Protein AF-A0A022PWZ4-F1 (afdb_monomer)

Radius of gyration: 20.06 Å; Cα contacts (8 Å, |Δi|>4): 169; chains: 1; bounding box: 46×33×65 Å

Structure (mmCIF, N/CA/C/O backbone):
data_AF-A0A022PWZ4-F1
#
_entry.id   AF-A0A022PWZ4-F1
#
loop_
_atom_site.group_PDB
_atom_site.id
_atom_site.type_symbol
_atom_site.label_atom_id
_atom_site.label_alt_id
_atom_site.label_comp_id
_atom_site.label_asym_id
_atom_site.label_entity_id
_atom_site.label_seq_id
_atom_site.pdbx_PDB_ins_code
_atom_site.Cartn_x
_atom_site.Cartn_y
_atom_site.Cartn_z
_atom_site.occupancy
_atom_site.B_iso_or_equiv
_atom_site.auth_seq_id
_atom_site.auth_comp_id
_atom_site.auth_asym_id
_atom_site.auth_atom_id
_atom_site.pdbx_PDB_model_num
ATOM 1 N N . GLY A 1 1 ? -11.617 9.880 -12.470 1.00 43.91 1 GLY A N 1
ATOM 2 C CA . GLY A 1 1 ? -10.464 10.769 -12.217 1.00 43.91 1 GLY A CA 1
ATOM 3 C C . GLY A 1 1 ? -9.559 10.752 -13.431 1.00 43.91 1 GLY A C 1
ATOM 4 O O . GLY A 1 1 ? -9.626 9.791 -14.184 1.00 43.91 1 GLY A O 1
ATOM 5 N N . ARG A 1 2 ? -8.770 11.808 -13.655 1.00 50.91 2 ARG A N 1
ATOM 6 C CA . ARG A 1 2 ? -7.794 11.883 -14.757 1.00 50.91 2 ARG A CA 1
ATOM 7 C C . ARG A 1 2 ? -6.772 10.746 -14.611 1.00 50.91 2 ARG A C 1
ATOM 9 O O . ARG A 1 2 ? -6.227 10.580 -13.525 1.00 50.91 2 ARG A O 1
ATOM 16 N N . SER A 1 3 ? -6.550 9.958 -15.661 1.00 80.00 3 SER A N 1
ATOM 17 C CA . SER A 1 3 ? -5.513 8.920 -15.675 1.00 80.00 3 SER A CA 1
ATOM 18 C C . SER A 1 3 ? -4.136 9.577 -15.756 1.00 80.00 3 SER A C 1
ATOM 20 O O . SER A 1 3 ? -3.901 10.374 -16.665 1.00 80.00 3 SER A O 1
ATOM 22 N N . LEU A 1 4 ? -3.250 9.265 -14.811 1.00 87.00 4 LEU A N 1
ATOM 23 C CA . LEU A 1 4 ? -1.865 9.734 -14.822 1.00 87.00 4 LEU A CA 1
ATOM 24 C C . LEU A 1 4 ? -1.034 8.910 -15.811 1.00 87.00 4 LEU A C 1
ATOM 26 O O . LEU A 1 4 ? -1.207 7.693 -15.910 1.00 87.00 4 LEU A O 1
ATOM 30 N N . SER A 1 5 ? -0.115 9.567 -16.510 1.00 93.00 5 SER A N 1
ATOM 31 C CA . SER A 1 5 ? 0.931 8.901 -17.287 1.00 93.00 5 SER A CA 1
ATOM 32 C C . SER A 1 5 ? 1.913 8.159 -16.376 1.00 93.00 5 SER A C 1
ATOM 34 O O . SER A 1 5 ? 2.042 8.477 -15.192 1.00 93.00 5 SER A O 1
ATOM 36 N N . ILE A 1 6 ? 2.660 7.198 -16.930 1.00 93.69 6 ILE A N 1
ATOM 37 C CA . ILE A 1 6 ? 3.670 6.454 -16.164 1.00 93.69 6 ILE A CA 1
ATOM 38 C C . ILE A 1 6 ? 4.726 7.386 -15.544 1.00 93.69 6 ILE A C 1
ATOM 40 O O . ILE A 1 6 ? 5.120 7.198 -14.399 1.00 93.69 6 ILE A O 1
ATOM 44 N N . ALA A 1 7 ? 5.111 8.455 -16.249 1.00 93.94 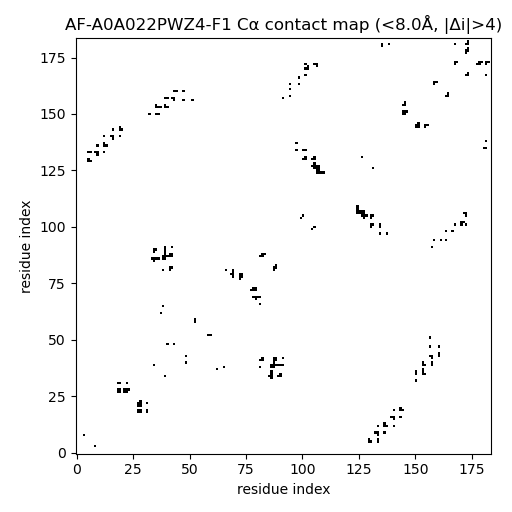7 ALA A N 1
ATOM 45 C CA . ALA A 1 7 ? 6.064 9.443 -15.750 1.00 93.94 7 ALA A CA 1
ATOM 46 C C . ALA A 1 7 ? 5.509 10.236 -14.552 1.00 93.94 7 ALA A C 1
ATOM 48 O O . ALA A 1 7 ? 6.206 10.428 -13.556 1.00 93.94 7 ALA A O 1
ATOM 49 N N . GLU A 1 8 ? 4.245 10.665 -14.614 1.00 95.19 8 GLU A N 1
ATOM 50 C CA . GLU A 1 8 ? 3.582 11.353 -13.497 1.00 95.19 8 GLU A CA 1
ATOM 51 C C . GLU A 1 8 ? 3.438 10.435 -12.280 1.00 95.19 8 GLU A C 1
ATOM 53 O O . GLU A 1 8 ? 3.699 10.865 -11.156 1.00 95.19 8 GLU A O 1
ATOM 58 N N . LYS A 1 9 ? 3.087 9.162 -12.498 1.00 95.06 9 LYS A N 1
ATOM 59 C CA . LYS A 1 9 ? 3.016 8.150 -11.437 1.00 95.06 9 LYS A CA 1
ATOM 60 C C . LYS A 1 9 ? 4.376 7.930 -10.770 1.00 95.06 9 LYS A C 1
ATOM 62 O O . LYS A 1 9 ? 4.459 7.916 -9.545 1.00 95.06 9 LYS A O 1
ATOM 67 N N . THR A 1 10 ? 5.451 7.824 -11.549 1.00 95.94 10 THR A N 1
ATOM 68 C CA . THR A 1 10 ? 6.819 7.691 -11.021 1.00 95.94 10 THR A CA 1
ATOM 69 C C . THR A 1 10 ? 7.231 8.911 -10.198 1.00 95.94 10 THR A C 1
ATOM 71 O O . THR A 1 10 ? 7.762 8.757 -9.100 1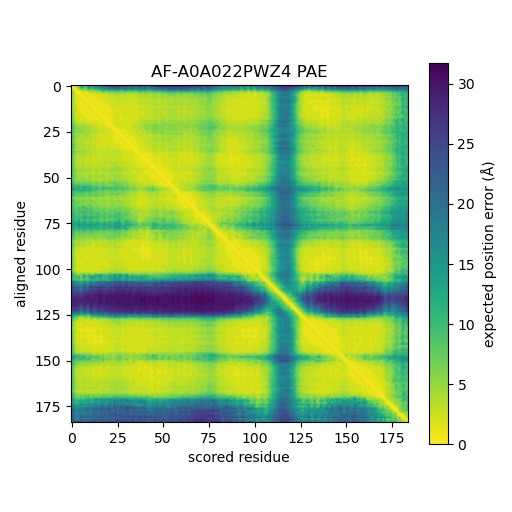.00 95.94 10 THR A O 1
ATOM 74 N N . ASN A 1 11 ? 6.934 10.126 -10.670 1.00 95.88 11 ASN A N 1
ATOM 75 C CA . ASN A 1 11 ? 7.207 11.353 -9.914 1.00 95.88 11 ASN A CA 1
ATOM 76 C C . ASN A 1 11 ? 6.406 11.418 -8.607 1.00 95.88 11 ASN A C 1
ATOM 78 O O . ASN A 1 11 ? 6.931 11.848 -7.580 1.00 95.88 11 ASN A O 1
ATOM 82 N N . TYR A 1 12 ? 5.155 10.952 -8.625 1.00 95.31 12 TYR A N 1
ATOM 83 C CA . TYR A 1 12 ? 4.347 10.827 -7.418 1.00 95.31 12 TYR A CA 1
ATOM 84 C C . TYR A 1 12 ? 4.972 9.848 -6.414 1.00 95.31 12 TYR A C 1
ATOM 86 O O . TYR A 1 12 ? 5.070 10.167 -5.231 1.00 95.31 12 TYR A O 1
ATOM 94 N N . LEU A 1 13 ? 5.462 8.691 -6.872 1.00 95.94 13 LEU A N 1
ATOM 95 C CA . LEU A 1 13 ? 6.153 7.737 -6.001 1.00 95.94 13 LEU A CA 1
ATOM 96 C C . LEU A 1 13 ? 7.439 8.314 -5.413 1.00 95.94 13 LEU A C 1
ATOM 98 O O . LEU A 1 13 ? 7.661 8.163 -4.219 1.00 95.94 13 LEU A O 1
ATOM 102 N N . LEU A 1 14 ? 8.246 9.027 -6.201 1.00 96.19 14 LEU A N 1
ATOM 103 C CA . LEU A 1 14 ? 9.441 9.712 -5.695 1.00 96.19 14 LEU A CA 1
ATOM 104 C C . LEU A 1 14 ? 9.101 10.720 -4.591 1.00 96.19 14 LEU A C 1
ATOM 106 O O . LEU A 1 14 ? 9.784 10.775 -3.572 1.00 96.19 14 LEU A O 1
ATOM 110 N N . PHE A 1 15 ? 8.016 11.480 -4.753 1.00 95.81 15 PHE A N 1
ATOM 111 C CA . PHE A 1 15 ? 7.518 12.354 -3.693 1.00 95.81 15 PHE A CA 1
ATOM 112 C C . PHE A 1 15 ? 7.134 11.562 -2.432 1.00 95.81 15 PHE A C 1
ATOM 114 O O . PHE A 1 15 ? 7.531 11.936 -1.330 1.00 95.81 15 PHE A O 1
ATOM 121 N N . MET A 1 16 ? 6.409 10.450 -2.586 1.00 94.25 16 MET A N 1
ATOM 122 C CA . MET A 1 16 ? 5.990 9.604 -1.463 1.00 94.25 16 MET A CA 1
ATOM 123 C C . MET A 1 16 ? 7.167 8.927 -0.749 1.00 94.25 16 MET A C 1
ATOM 125 O O . MET A 1 16 ? 7.138 8.806 0.476 1.00 94.25 16 MET A O 1
ATOM 129 N N . ILE A 1 17 ? 8.202 8.519 -1.486 1.00 94.88 17 ILE A N 1
ATOM 130 C CA . ILE A 1 17 ? 9.465 7.992 -0.951 1.00 94.88 17 ILE A CA 1
ATOM 131 C C . ILE A 1 17 ? 10.144 9.066 -0.105 1.00 94.88 17 ILE A C 1
ATOM 133 O O . ILE A 1 17 ? 10.358 8.863 1.087 1.00 94.88 17 ILE A O 1
ATOM 137 N N . ASN A 1 18 ? 10.369 10.253 -0.674 1.00 94.44 18 ASN A N 1
ATOM 138 C CA . ASN A 1 18 ? 10.999 11.366 0.038 1.00 94.44 18 ASN A CA 1
ATOM 139 C C . ASN A 1 18 ? 10.221 11.745 1.309 1.00 94.44 18 ASN A C 1
ATOM 141 O O . ASN A 1 18 ? 10.818 11.971 2.361 1.00 94.44 18 ASN A O 1
ATOM 145 N N . ALA A 1 19 ? 8.886 11.767 1.243 1.00 92.69 19 ALA A N 1
ATOM 146 C CA . ALA A 1 19 ? 8.032 12.009 2.404 1.00 92.69 19 ALA A CA 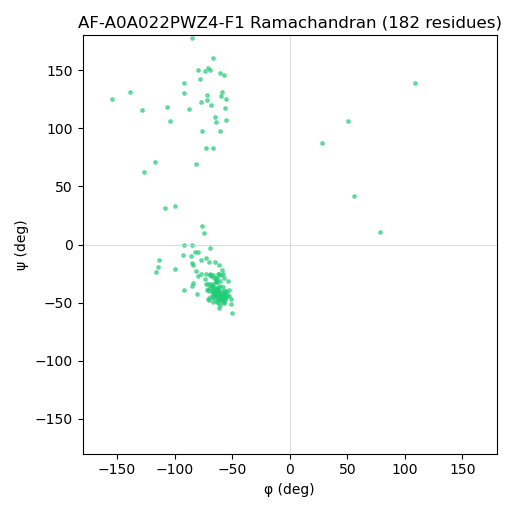1
ATOM 147 C C . ALA A 1 19 ? 8.156 10.893 3.458 1.00 92.69 19 ALA A C 1
ATOM 149 O O . ALA A 1 19 ? 8.281 11.174 4.648 1.00 92.69 19 ALA A O 1
ATOM 150 N N . SER A 1 20 ? 8.191 9.627 3.034 1.00 89.25 20 SER A N 1
ATOM 151 C CA . SER A 1 20 ? 8.377 8.476 3.931 1.00 89.25 20 SER A CA 1
ATOM 152 C C . SER A 1 20 ? 9.767 8.450 4.569 1.00 89.25 20 SER A C 1
ATOM 154 O O . SER A 1 20 ? 9.922 7.925 5.666 1.00 89.25 20 SER A O 1
ATOM 156 N N . GLN A 1 21 ? 10.771 9.041 3.925 1.00 90.00 21 GLN A N 1
ATOM 157 C CA . GLN A 1 21 ? 12.126 9.193 4.457 1.00 90.00 21 GLN A CA 1
ATOM 158 C C . GLN A 1 21 ? 12.289 10.448 5.335 1.00 90.00 21 GLN A C 1
ATOM 160 O O . GLN A 1 21 ? 13.284 10.568 6.042 1.00 90.00 21 GLN A O 1
ATOM 165 N N . SER A 1 22 ? 11.298 11.348 5.357 1.00 92.31 22 SER A N 1
ATOM 166 C CA . SER A 1 22 ? 11.324 12.622 6.095 1.00 92.31 22 SER A CA 1
ATOM 167 C C . SER A 1 22 ? 10.393 12.639 7.316 1.00 92.31 22 SER A C 1
ATOM 169 O O . SER A 1 22 ? 9.865 13.686 7.678 1.00 92.31 22 SER A O 1
ATOM 171 N N . LEU A 1 23 ? 10.169 11.496 7.980 1.00 88.25 23 LEU A N 1
ATOM 172 C CA . LEU A 1 23 ? 9.246 11.404 9.132 1.00 88.25 23 LEU A CA 1
ATOM 173 C C . LEU A 1 23 ? 9.719 12.118 10.409 1.00 88.25 23 LEU A C 1
ATOM 175 O O . LEU A 1 23 ? 8.998 12.112 11.409 1.00 88.25 23 LEU A O 1
ATOM 179 N N . GLU A 1 24 ? 10.919 12.695 10.397 1.00 90.00 24 GLU A N 1
ATOM 180 C CA . GLU A 1 24 ? 11.382 13.605 11.449 1.00 90.00 24 GLU A CA 1
ATOM 181 C C . GLU A 1 24 ? 10.613 14.936 11.426 1.00 90.00 24 GLU A C 1
ATOM 183 O O . GLU A 1 24 ? 10.467 15.576 12.466 1.00 90.00 24 GLU A O 1
ATOM 188 N N . ASP A 1 25 ? 10.078 15.326 10.264 1.00 94.12 25 ASP A N 1
ATOM 189 C CA . ASP A 1 25 ? 9.155 16.450 10.142 1.00 94.12 25 ASP A CA 1
ATOM 190 C C . ASP A 1 25 ? 7.754 16.033 10.615 1.00 94.12 25 ASP A C 1
ATOM 192 O O . ASP A 1 25 ? 7.152 15.085 10.102 1.00 94.12 25 ASP A O 1
ATOM 196 N N . GLU A 1 26 ? 7.221 16.747 11.607 1.00 93.56 26 GLU A N 1
ATOM 197 C CA . GLU A 1 26 ? 5.952 16.411 12.259 1.00 93.56 26 GLU A CA 1
ATOM 198 C C . GLU A 1 26 ? 4.755 16.460 11.296 1.00 93.56 26 GLU A C 1
ATOM 200 O O . GLU A 1 26 ? 3.890 15.583 11.350 1.00 93.56 26 GLU A O 1
ATOM 205 N N . ILE A 1 27 ? 4.724 17.430 10.376 1.00 92.69 27 ILE A N 1
ATOM 206 C CA . ILE A 1 27 ? 3.627 17.599 9.413 1.00 92.69 27 ILE A CA 1
ATOM 207 C C . ILE A 1 27 ? 3.650 16.448 8.408 1.00 92.69 27 ILE A C 1
ATOM 209 O O . ILE A 1 27 ? 2.614 15.842 8.117 1.00 92.69 27 ILE A O 1
ATOM 213 N N . VAL A 1 28 ? 4.837 16.120 7.892 1.00 91.81 28 VAL A N 1
ATOM 214 C CA . VAL A 1 28 ? 5.021 14.999 6.961 1.00 91.81 28 VAL A CA 1
ATOM 215 C C . VAL A 1 28 ? 4.655 13.683 7.642 1.00 91.81 28 VAL A C 1
ATOM 217 O O . VAL A 1 28 ? 3.896 12.882 7.086 1.00 91.81 28 VAL A O 1
ATOM 220 N N . SER A 1 29 ? 5.132 13.487 8.870 1.00 91.56 29 SER A N 1
ATOM 221 C CA . SER A 1 29 ? 4.859 12.298 9.670 1.00 91.56 29 SER A CA 1
ATOM 222 C C . SER A 1 29 ? 3.368 12.110 9.918 1.00 91.56 29 SER A C 1
ATOM 224 O O . SER A 1 29 ? 2.836 11.023 9.684 1.00 91.56 29 SER A O 1
ATOM 226 N N . GLU A 1 30 ? 2.649 13.169 10.295 1.00 92.19 30 GLU A N 1
ATOM 227 C CA . GLU A 1 30 ? 1.204 13.108 10.504 1.00 92.19 30 GLU A CA 1
ATOM 228 C C . GLU A 1 30 ? 0.466 12.642 9.237 1.00 92.19 30 GLU A C 1
ATOM 230 O O . GLU A 1 30 ? -0.422 11.787 9.312 1.00 92.19 30 GLU A O 1
ATOM 235 N N . MET A 1 31 ? 0.849 13.158 8.067 1.00 91.38 31 MET A N 1
ATOM 236 C CA . MET A 1 31 ? 0.205 12.809 6.800 1.00 91.38 31 MET A CA 1
ATOM 237 C C . MET A 1 31 ? 0.513 11.374 6.359 1.00 91.38 31 MET A C 1
ATOM 239 O O . MET A 1 31 ? -0.414 10.621 6.048 1.00 91.38 31 MET A O 1
ATOM 243 N N . ILE A 1 32 ? 1.780 10.949 6.385 1.00 90.44 32 ILE A N 1
ATOM 244 C CA . ILE A 1 32 ? 2.157 9.572 6.020 1.00 90.44 32 ILE A CA 1
ATOM 245 C C . ILE A 1 32 ? 1.518 8.565 6.979 1.00 90.44 32 ILE A C 1
ATOM 247 O O . ILE A 1 32 ? 0.972 7.548 6.545 1.00 90.44 32 ILE A O 1
ATOM 251 N N . MET A 1 33 ? 1.487 8.867 8.279 1.00 90.44 33 MET A N 1
ATOM 252 C CA . MET A 1 33 ? 0.875 7.992 9.278 1.00 90.44 33 MET A CA 1
ATOM 253 C C . MET A 1 33 ? -0.648 7.901 9.151 1.00 90.44 33 MET A C 1
ATOM 255 O O . MET A 1 33 ? -1.207 6.870 9.533 1.00 90.44 33 MET A O 1
ATOM 259 N N . LYS A 1 34 ? -1.331 8.922 8.609 1.00 91.56 34 LYS A N 1
ATOM 260 C CA . LYS A 1 34 ? -2.758 8.837 8.241 1.00 91.56 34 LYS A CA 1
ATOM 261 C C . LYS A 1 34 ? -2.972 7.864 7.081 1.00 91.56 34 LYS A C 1
ATOM 263 O O . LYS A 1 34 ? -3.835 6.990 7.178 1.00 91.56 34 LYS A O 1
ATOM 268 N N . LEU A 1 35 ? -2.148 7.953 6.037 1.00 89.81 35 LEU A N 1
ATOM 269 C CA . LEU A 1 35 ? -2.233 7.086 4.854 1.00 89.81 35 LEU A CA 1
ATOM 270 C C . LEU A 1 35 ? -1.845 5.628 5.152 1.00 89.81 35 LEU A C 1
ATOM 272 O O . LEU A 1 35 ? -2.441 4.703 4.606 1.00 89.81 35 LEU A O 1
ATOM 276 N N . ALA A 1 36 ? -0.893 5.414 6.060 1.00 91.31 36 ALA A N 1
ATOM 277 C CA . ALA A 1 36 ? -0.472 4.102 6.552 1.00 91.31 36 ALA A CA 1
ATOM 278 C C . ALA A 1 36 ? -1.100 3.755 7.918 1.00 91.31 36 ALA A C 1
ATOM 280 O O . ALA A 1 36 ? -0.481 3.094 8.759 1.00 91.31 36 ALA A O 1
ATOM 281 N N . SER A 1 37 ? -2.327 4.220 8.164 1.00 92.25 37 SER A N 1
ATOM 282 C CA . SER A 1 37 ? -3.030 4.020 9.431 1.00 92.25 37 SER A CA 1
ATOM 283 C C . SER A 1 37 ? -3.777 2.684 9.494 1.00 92.25 37 SER A C 1
ATOM 285 O O . SER A 1 37 ? -3.823 1.908 8.547 1.00 92.25 37 SER A O 1
ATOM 287 N N . LEU A 1 38 ? -4.401 2.408 10.645 1.00 93.19 38 LEU A N 1
ATOM 288 C CA . LEU A 1 38 ? -5.247 1.225 10.825 1.00 93.19 38 LEU A CA 1
ATOM 289 C C . LEU A 1 38 ? -6.505 1.267 9.935 1.00 93.19 38 LEU A C 1
ATOM 291 O O . LEU A 1 38 ? -7.144 0.237 9.757 1.00 93.19 38 LEU A O 1
ATOM 295 N N . GLU A 1 39 ? -6.845 2.427 9.367 1.00 93.69 39 GLU A N 1
ATOM 296 C CA . GLU A 1 39 ? -7.963 2.569 8.432 1.00 93.69 39 GLU A CA 1
ATOM 297 C C . GLU A 1 39 ? -7.766 1.697 7.182 1.00 93.69 39 GLU A C 1
ATOM 299 O O . GLU A 1 39 ? -8.736 1.134 6.679 1.00 93.69 39 GLU A O 1
ATOM 304 N N . CYS A 1 40 ? -6.521 1.456 6.744 1.00 94.38 40 CYS A N 1
ATOM 305 C CA . CYS A 1 40 ? -6.246 0.611 5.577 1.00 94.38 40 CYS A CA 1
ATOM 306 C C . CYS A 1 40 ? -6.734 -0.841 5.749 1.00 94.38 40 CYS A C 1
ATOM 308 O O . CYS A 1 40 ? -6.926 -1.558 4.765 1.00 94.38 40 CYS A O 1
ATOM 310 N N . TRP A 1 41 ? -7.000 -1.280 6.989 1.00 95.00 41 TRP A N 1
ATOM 311 C CA . TRP A 1 41 ? -7.552 -2.605 7.276 1.00 95.00 41 TRP A CA 1
ATOM 312 C C . TRP A 1 41 ? -9.009 -2.766 6.841 1.00 95.00 41 TRP A C 1
ATOM 314 O O . TRP A 1 41 ? -9.464 -3.901 6.714 1.00 95.00 41 TRP A O 1
ATOM 324 N N . HIS A 1 42 ? -9.723 -1.673 6.553 1.00 94.31 42 HIS A N 1
ATOM 325 C CA . HIS A 1 42 ? -11.034 -1.734 5.901 1.00 94.31 42 HIS A CA 1
ATOM 326 C C . HIS A 1 42 ? -10.976 -2.411 4.529 1.00 94.31 42 HIS A C 1
ATOM 328 O O . HIS A 1 42 ? -11.965 -3.001 4.106 1.00 94.31 42 HIS A O 1
ATOM 334 N N . SER A 1 43 ? -9.817 -2.371 3.870 1.00 95.12 43 SER A N 1
ATOM 335 C CA . SER A 1 43 ? -9.612 -2.987 2.563 1.00 95.12 43 SER A CA 1
ATOM 336 C C . SER A 1 43 ? -9.091 -4.430 2.625 1.00 95.12 43 SER A C 1
ATOM 338 O O . SER A 1 43 ? -8.851 -5.040 1.588 1.00 95.12 43 SER A O 1
ATOM 340 N N . LEU A 1 44 ? -8.857 -5.000 3.812 1.00 95.75 44 LEU A N 1
ATOM 341 C CA . LEU A 1 44 ? -8.405 -6.389 3.932 1.00 95.75 44 LEU A CA 1
ATOM 342 C C . LEU A 1 44 ? -9.537 -7.371 3.629 1.00 95.75 44 LEU A C 1
ATOM 344 O O . LEU A 1 44 ? -10.697 -7.131 3.971 1.00 95.75 44 LEU A O 1
ATOM 348 N N . SER A 1 45 ? -9.182 -8.540 3.095 1.00 95.38 45 SER A N 1
ATOM 349 C CA . SER A 1 45 ? -10.105 -9.671 3.085 1.00 95.38 45 SER A CA 1
ATOM 350 C C . SER A 1 45 ? -10.555 -10.020 4.508 1.00 95.38 45 SER A C 1
ATOM 352 O O . SER A 1 45 ? -9.792 -9.925 5.476 1.00 95.38 45 SER A O 1
ATOM 354 N N . TYR A 1 46 ? -11.806 -10.460 4.649 1.00 93.31 46 TYR A N 1
ATOM 355 C CA . TYR A 1 46 ? -12.396 -10.739 5.959 1.00 93.31 46 TYR A CA 1
ATOM 356 C C . TYR A 1 46 ? -11.574 -11.747 6.779 1.00 93.31 46 TYR A C 1
ATOM 358 O O . TYR A 1 46 ? -11.297 -11.515 7.956 1.00 93.31 46 TYR A O 1
ATOM 366 N N . GLY A 1 47 ? -11.125 -12.837 6.146 1.00 94.50 47 GLY A N 1
ATOM 367 C CA . GLY A 1 47 ? -10.307 -13.856 6.807 1.00 94.50 47 GLY A CA 1
ATOM 368 C C . GLY A 1 47 ? -8.956 -13.310 7.271 1.00 94.50 47 GLY A C 1
ATOM 369 O O . GLY A 1 47 ? -8.536 -13.568 8.403 1.00 94.50 47 GLY A O 1
ATOM 370 N N . ARG A 1 48 ? -8.298 -12.487 6.442 1.00 94.62 48 ARG A N 1
ATOM 371 C CA . ARG A 1 48 ? -7.027 -11.861 6.814 1.00 94.62 48 ARG A CA 1
ATOM 372 C C . ARG A 1 48 ? -7.198 -10.882 7.966 1.00 94.62 48 ARG A C 1
ATOM 374 O O . ARG A 1 48 ? -6.435 -10.922 8.929 1.00 94.62 48 ARG A O 1
ATOM 381 N N . PHE A 1 49 ? -8.227 -10.050 7.897 1.00 94.31 49 PHE A N 1
ATOM 382 C CA . PHE A 1 49 ? -8.574 -9.104 8.946 1.00 94.31 49 PHE A CA 1
ATOM 383 C C . PHE A 1 49 ? -8.796 -9.795 10.305 1.00 94.31 49 PHE A C 1
ATOM 385 O O . PHE A 1 49 ? -8.227 -9.379 11.318 1.00 94.31 49 PHE A O 1
ATOM 392 N N . GLN A 1 50 ? -9.568 -10.888 10.335 1.00 92.69 50 GLN A N 1
ATOM 393 C CA . GLN A 1 50 ? -9.803 -11.658 11.561 1.00 92.69 50 GLN A CA 1
ATOM 394 C C . GLN A 1 50 ? -8.509 -12.235 12.142 1.00 92.69 50 GLN A C 1
ATOM 396 O O . GLN A 1 50 ? -8.257 -12.094 13.341 1.00 92.69 50 GLN A O 1
ATOM 401 N N . MET A 1 51 ? -7.673 -12.839 11.294 1.00 93.25 51 MET A N 1
ATOM 402 C CA . MET A 1 51 ? -6.387 -13.402 11.706 1.00 93.25 51 MET A CA 1
ATOM 403 C C . MET A 1 51 ? -5.499 -12.341 12.371 1.00 93.25 51 MET A C 1
ATOM 405 O O . MET A 1 51 ? -4.962 -12.564 13.457 1.00 93.25 51 MET A O 1
ATOM 409 N N . GLU A 1 52 ? -5.386 -11.157 11.768 1.00 93.38 52 GLU A N 1
ATOM 410 C CA . GLU A 1 52 ? -4.532 -10.078 12.274 1.00 93.38 52 GLU A CA 1
ATOM 411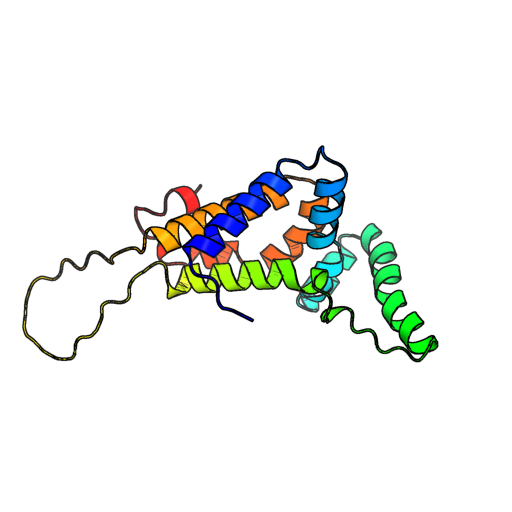 C C . GLU A 1 52 ? -5.034 -9.491 13.598 1.00 93.38 52 GLU A C 1
ATOM 413 O O . GLU A 1 52 ? -4.224 -9.169 14.474 1.00 93.38 52 GLU A O 1
ATOM 418 N N . LEU A 1 53 ? -6.355 -9.404 13.796 1.00 89.94 53 LEU A N 1
ATOM 419 C CA . LEU A 1 53 ? -6.935 -9.014 15.084 1.00 89.94 53 LEU A CA 1
ATOM 420 C C . LEU A 1 53 ? -6.631 -10.028 16.192 1.00 89.94 53 LEU A C 1
ATOM 422 O O . LEU A 1 53 ? -6.347 -9.622 17.321 1.00 89.94 53 LEU A O 1
ATOM 426 N N . CYS A 1 54 ? -6.666 -11.327 15.888 1.00 89.00 54 CYS A N 1
ATOM 427 C CA . CYS A 1 54 ? -6.315 -12.376 16.846 1.00 89.00 54 CYS A CA 1
ATOM 428 C C . CYS A 1 54 ? -4.837 -12.302 17.256 1.00 89.00 54 CYS A C 1
ATOM 430 O O . CYS A 1 54 ? -4.524 -12.424 18.444 1.00 89.00 54 CYS A O 1
ATOM 432 N N . LEU A 1 55 ? -3.944 -12.053 16.292 1.00 87.88 55 LEU A N 1
ATOM 433 C CA . LEU A 1 55 ? -2.501 -11.927 16.520 1.00 87.88 55 LEU A CA 1
ATOM 434 C C . LEU A 1 55 ? -2.138 -10.638 17.275 1.00 87.88 55 LEU A C 1
ATOM 436 O O . LEU A 1 55 ? -1.236 -10.633 18.110 1.00 87.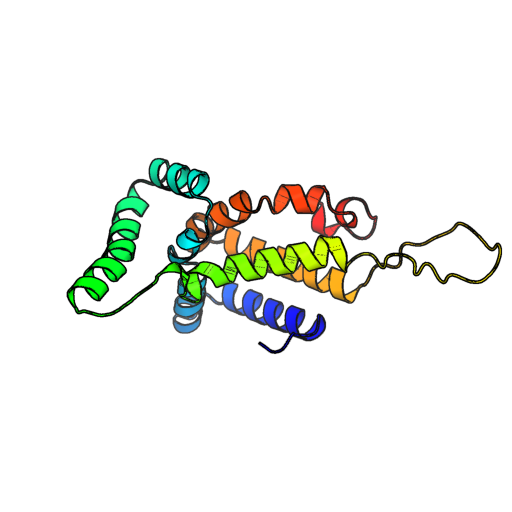88 55 LEU A O 1
ATOM 440 N N . ASN A 1 56 ? -2.870 -9.546 17.038 1.00 85.69 56 ASN A N 1
ATOM 441 C CA . ASN A 1 56 ? -2.558 -8.224 17.576 1.00 85.69 56 ASN A CA 1
ATOM 442 C C . ASN A 1 56 ? -3.653 -7.710 18.522 1.00 85.69 56 ASN A C 1
ATOM 444 O O . ASN A 1 56 ? -4.335 -6.722 18.241 1.00 85.69 56 ASN A O 1
ATOM 448 N N . LYS A 1 57 ? -3.776 -8.309 19.714 1.00 82.69 57 LYS A N 1
ATOM 449 C CA . LYS A 1 57 ? -4.815 -7.943 20.705 1.00 82.69 57 LYS A CA 1
ATOM 450 C C . LYS A 1 57 ? -4.845 -6.450 21.072 1.00 82.69 57 LYS A C 1
ATOM 452 O O . LYS A 1 57 ? -5.911 -5.891 21.329 1.00 82.69 57 LYS A O 1
ATOM 457 N N . ASN A 1 58 ? -3.693 -5.777 21.045 1.00 83.88 58 ASN A N 1
ATOM 458 C CA . ASN A 1 58 ? -3.587 -4.336 21.307 1.00 83.88 58 ASN A CA 1
ATOM 459 C C . ASN A 1 58 ? -4.284 -3.478 20.233 1.00 83.88 58 ASN A C 1
ATOM 461 O O . ASN A 1 58 ? -4.775 -2.387 20.534 1.00 83.88 58 ASN A O 1
ATOM 465 N N . LEU A 1 59 ? -4.366 -3.971 18.993 1.00 86.94 59 LEU A N 1
ATOM 466 C CA . LEU A 1 59 ? -5.053 -3.295 17.895 1.00 86.94 59 LEU A CA 1
ATOM 467 C C . LEU A 1 59 ? -6.571 -3.437 17.985 1.00 86.94 59 LEU A C 1
ATOM 469 O O . LEU A 1 59 ? -7.262 -2.517 17.565 1.00 86.94 59 LEU A O 1
ATOM 473 N N . ILE A 1 60 ? -7.100 -4.485 18.628 1.00 87.81 60 ILE A N 1
ATOM 474 C CA . ILE A 1 60 ? -8.551 -4.683 18.807 1.00 87.81 60 ILE A CA 1
ATOM 475 C C . ILE A 1 60 ? -9.201 -3.460 19.465 1.00 87.81 60 ILE A C 1
ATOM 477 O O . ILE A 1 60 ? -10.249 -2.991 19.024 1.00 87.81 60 ILE A O 1
ATOM 481 N N . ARG A 1 61 ? -8.574 -2.904 20.513 1.00 87.81 61 ARG A N 1
ATOM 482 C CA . ARG A 1 61 ? -9.093 -1.704 21.196 1.00 87.81 61 ARG A CA 1
ATOM 483 C C . ARG A 1 61 ? -9.092 -0.480 20.280 1.00 87.81 61 ARG A C 1
ATOM 485 O O . ARG A 1 61 ? -10.007 0.337 20.349 1.00 87.81 61 ARG A O 1
ATOM 492 N N . ARG A 1 62 ? -8.065 -0.331 19.436 1.00 90.00 62 ARG A N 1
ATOM 493 C CA . ARG A 1 62 ? -7.965 0.776 18.473 1.00 90.00 62 ARG A CA 1
ATOM 494 C C . ARG A 1 62 ? -8.989 0.610 17.350 1.00 90.00 62 ARG A C 1
ATOM 496 O O . ARG A 1 62 ? -9.741 1.545 17.109 1.00 90.00 62 ARG A O 1
ATOM 503 N N . TRP A 1 63 ? -9.092 -0.585 16.773 1.00 90.94 63 TRP A N 1
ATOM 504 C CA . TRP A 1 63 ? -10.086 -0.927 15.759 1.00 90.94 63 TRP A CA 1
ATOM 505 C C . TRP A 1 63 ? -11.510 -0.689 16.252 1.00 90.94 63 TRP A C 1
ATOM 507 O O . TRP A 1 63 ? -12.307 -0.057 15.572 1.00 90.94 63 TRP A O 1
ATOM 517 N N . ARG A 1 64 ? -11.826 -1.116 17.482 1.00 89.38 64 ARG A N 1
ATOM 518 C CA . ARG A 1 64 ? -13.151 -0.889 18.070 1.00 89.38 64 ARG A CA 1
ATOM 519 C C . ARG A 1 64 ? -13.511 0.596 18.100 1.00 89.38 64 ARG A C 1
ATOM 521 O O . ARG A 1 64 ? -14.655 0.922 17.826 1.00 89.38 64 ARG A O 1
ATOM 528 N N . ARG A 1 65 ? -12.562 1.487 18.407 1.00 90.00 65 ARG A N 1
ATOM 529 C CA . ARG A 1 65 ? -12.808 2.940 18.385 1.00 90.00 65 ARG A CA 1
ATOM 530 C C . ARG A 1 65 ? -13.097 3.453 16.976 1.00 90.00 65 ARG A C 1
ATOM 532 O O . ARG A 1 65 ? -14.025 4.235 16.821 1.00 90.00 65 ARG A O 1
ATOM 539 N N . ILE A 1 66 ? -12.356 2.984 15.973 1.00 88.69 66 ILE A N 1
ATOM 540 C CA . ILE A 1 66 ? -12.598 3.321 14.561 1.00 88.69 66 ILE A CA 1
ATOM 541 C C . ILE A 1 66 ? -13.997 2.851 14.141 1.00 88.69 66 ILE A C 1
ATOM 543 O O . ILE A 1 66 ? -14.817 3.657 13.713 1.00 88.69 66 ILE A O 1
ATOM 547 N N . ALA A 1 67 ? -14.323 1.582 14.391 1.00 86.62 67 ALA A N 1
ATOM 548 C CA . ALA A 1 67 ? -15.619 0.995 14.053 1.00 86.62 67 ALA A CA 1
ATOM 549 C C . ALA A 1 67 ? -16.808 1.652 14.785 1.00 86.62 67 ALA A C 1
ATOM 551 O O . ALA A 1 67 ? -17.936 1.613 14.296 1.00 86.62 67 ALA A O 1
ATOM 552 N N . MET A 1 68 ? -16.584 2.259 15.957 1.00 88.25 68 MET A N 1
ATOM 553 C CA . MET A 1 68 ? -17.624 3.013 16.667 1.00 88.25 68 MET A CA 1
ATOM 554 C C . MET A 1 68 ? -17.949 4.350 15.995 1.00 88.25 68 MET A C 1
ATOM 556 O O . MET A 1 68 ? -19.088 4.785 16.111 1.00 88.25 68 MET A O 1
ATOM 560 N N . ARG A 1 69 ? -17.029 4.964 15.234 1.00 87.06 69 ARG A N 1
ATOM 561 C CA . ARG A 1 69 ? -17.294 6.240 14.540 1.00 87.06 69 ARG A CA 1
ATOM 562 C C . ARG A 1 69 ? -18.480 6.139 13.586 1.00 87.06 69 ARG A C 1
ATOM 564 O O . ARG A 1 69 ? -19.340 7.012 13.606 1.00 87.06 69 ARG A O 1
ATOM 571 N N . ALA A 1 70 ? -18.562 5.047 12.825 1.00 83.88 70 ALA A N 1
ATOM 572 C CA . ALA A 1 70 ? -19.705 4.773 11.955 1.00 83.88 70 ALA A CA 1
ATOM 573 C C . ALA A 1 70 ? -21.004 4.626 12.750 1.00 83.88 70 ALA A C 1
ATOM 575 O O . ALA A 1 70 ? -22.005 5.249 12.415 1.00 83.88 70 ALA A O 1
ATOM 576 N N . LYS A 1 71 ? -20.973 3.882 13.864 1.00 84.31 71 LYS A N 1
ATOM 577 C CA . LYS A 1 71 ? -22.145 3.720 14.740 1.00 84.31 71 LYS A CA 1
ATOM 578 C C . LYS A 1 71 ? -22.602 5.043 15.347 1.00 84.31 71 LYS A C 1
ATOM 580 O O . LYS A 1 71 ? -23.800 5.280 15.460 1.00 84.31 71 LYS A O 1
ATOM 585 N N . ASP A 1 72 ? -21.666 5.891 15.757 1.00 88.50 72 ASP A N 1
ATOM 586 C CA . ASP A 1 72 ? -21.977 7.185 16.354 1.00 88.50 72 ASP A CA 1
ATOM 587 C C . ASP A 1 72 ? -22.483 8.189 15.312 1.00 88.50 72 ASP A C 1
ATOM 589 O O . ASP A 1 72 ? -23.387 8.957 15.625 1.00 88.50 72 ASP A O 1
ATOM 593 N N . ALA A 1 73 ? -21.985 8.141 14.072 1.00 86.69 73 ALA A N 1
ATOM 594 C CA . ALA A 1 73 ? -22.562 8.881 12.947 1.00 86.69 73 ALA A CA 1
ATOM 595 C C . ALA A 1 73 ? -24.017 8.456 12.695 1.00 86.69 73 ALA A C 1
ATOM 597 O O . ALA A 1 73 ? -24.907 9.304 12.668 1.00 86.69 73 ALA A O 1
ATOM 598 N N . THR A 1 74 ? -24.297 7.147 12.671 1.00 86.81 74 THR A N 1
ATOM 599 C CA . THR A 1 74 ? -25.671 6.640 12.521 1.00 86.81 74 THR A CA 1
ATOM 600 C C . THR A 1 74 ? -26.593 7.127 13.641 1.00 86.81 74 THR A C 1
ATOM 602 O O . THR A 1 74 ? -27.725 7.517 13.372 1.00 86.81 74 THR A O 1
ATOM 605 N N . LYS A 1 75 ? -26.119 7.175 14.897 1.00 89.25 75 LYS A N 1
ATOM 606 C CA . LYS A 1 75 ? -26.897 7.735 16.022 1.00 89.25 75 LYS A CA 1
ATOM 607 C C . LYS A 1 75 ? -27.209 9.225 15.857 1.00 89.25 75 LYS A C 1
ATOM 609 O O . LYS A 1 75 ? -28.218 9.678 16.385 1.00 89.25 75 LYS A O 1
ATOM 614 N N . ARG A 1 76 ? -26.355 9.980 15.159 1.00 89.25 76 ARG A N 1
ATOM 615 C CA . ARG A 1 76 ? -26.576 11.398 14.827 1.00 89.25 76 ARG A CA 1
ATOM 616 C C . ARG A 1 76 ? -27.421 11.604 13.564 1.00 89.25 76 ARG A C 1
ATOM 618 O O . ARG A 1 76 ? -27.682 12.745 13.206 1.00 89.25 76 ARG A O 1
ATOM 625 N N . GLY A 1 77 ? -27.862 10.531 12.901 1.00 85.56 77 GLY A N 1
ATOM 626 C CA . GLY A 1 77 ? -28.580 10.606 11.624 1.00 85.56 77 GLY A CA 1
ATOM 627 C C . GLY A 1 77 ? -27.672 10.842 10.412 1.00 85.56 77 GLY A C 1
ATOM 628 O O . GLY A 1 77 ? -28.166 11.113 9.323 1.00 85.56 77 GLY A O 1
ATOM 629 N N . GLU A 1 78 ? -26.354 10.730 10.585 1.00 89.38 78 GLU A N 1
ATOM 630 C CA . GLU A 1 78 ? -25.359 10.868 9.524 1.00 89.38 78 GLU A CA 1
ATOM 631 C C . GLU A 1 78 ? -25.044 9.495 8.909 1.00 89.38 78 GLU A C 1
ATOM 633 O O . GLU A 1 78 ? -24.869 8.492 9.611 1.00 89.38 78 GLU A O 1
ATOM 638 N N . THR A 1 79 ? -24.906 9.444 7.585 1.00 84.25 79 THR A N 1
ATOM 639 C CA . THR A 1 79 ? -24.348 8.281 6.888 1.00 84.25 79 THR A CA 1
ATOM 640 C C . THR A 1 79 ? -22.829 8.415 6.824 1.00 84.25 79 THR A C 1
ATOM 642 O O . THR A 1 79 ? -22.320 9.335 6.187 1.00 84.25 79 THR A O 1
ATOM 645 N N . PHE A 1 80 ? -22.101 7.498 7.462 1.00 86.75 80 PHE A N 1
ATOM 646 C CA . PHE A 1 80 ? -20.642 7.423 7.376 1.00 86.75 80 PHE A CA 1
ATOM 647 C C . PHE A 1 80 ? -20.224 6.003 7.013 1.00 86.75 80 PHE A C 1
ATOM 649 O O . PHE A 1 80 ? -20.442 5.078 7.798 1.00 86.75 80 PHE A O 1
ATOM 656 N N . ASP A 1 81 ? -19.615 5.851 5.840 1.00 87.12 81 ASP A N 1
ATOM 657 C CA . ASP A 1 81 ? -19.021 4.595 5.397 1.00 87.12 81 ASP A CA 1
ATOM 658 C C . ASP A 1 81 ? -17.489 4.668 5.523 1.00 87.12 81 ASP A C 1
ATOM 660 O O . ASP A 1 81 ? -16.836 5.321 4.702 1.00 87.12 81 ASP A O 1
ATOM 664 N N . PRO A 1 82 ? -16.891 3.984 6.516 1.00 85.62 82 PRO A N 1
ATOM 665 C CA . PRO A 1 82 ? -15.443 3.940 6.690 1.00 85.62 82 PRO A CA 1
ATOM 666 C C . PRO A 1 82 ? -14.697 3.369 5.483 1.00 85.62 82 PRO A C 1
ATOM 668 O O . PRO A 1 82 ? -13.515 3.634 5.327 1.00 85.62 82 PRO A O 1
ATOM 671 N N . THR A 1 83 ? -15.352 2.581 4.628 1.00 86.69 83 THR A N 1
ATOM 672 C CA . THR A 1 83 ? -14.707 2.009 3.440 1.00 86.69 83 THR A CA 1
ATOM 673 C C . THR A 1 83 ? -14.553 3.021 2.313 1.00 86.69 83 THR A C 1
ATOM 675 O O . THR A 1 83 ? -13.794 2.770 1.389 1.00 86.69 83 THR A O 1
ATOM 678 N N . THR A 1 84 ? -15.223 4.174 2.384 1.00 87.62 84 THR A N 1
ATOM 679 C CA . THR A 1 84 ? -15.145 5.221 1.350 1.00 87.62 84 THR A CA 1
ATOM 680 C C . THR A 1 84 ? -14.083 6.283 1.623 1.00 87.62 84 THR A C 1
ATOM 682 O O . THR A 1 84 ? -13.797 7.096 0.744 1.00 87.62 84 THR A O 1
ATOM 685 N N . ILE A 1 85 ? -13.477 6.288 2.815 1.00 91.19 85 ILE A N 1
ATOM 686 C CA . ILE A 1 85 ? -12.420 7.250 3.144 1.00 91.19 85 ILE A CA 1
ATOM 687 C C . ILE A 1 85 ? -11.146 6.928 2.359 1.00 91.19 85 ILE A C 1
ATOM 689 O O . ILE A 1 85 ? -10.873 5.774 2.013 1.00 91.19 85 ILE A O 1
ATOM 693 N N . VAL A 1 86 ? -10.342 7.953 2.086 1.00 91.81 86 VAL A N 1
ATOM 694 C CA . VAL A 1 86 ? -9.131 7.814 1.268 1.00 91.81 86 VAL A CA 1
ATOM 695 C C . VAL A 1 86 ? -8.149 6.851 1.931 1.00 91.81 86 VAL A C 1
ATOM 697 O O . VAL A 1 86 ? -7.640 5.943 1.281 1.00 91.81 86 VAL A O 1
ATOM 700 N N . GLU A 1 87 ? -7.948 6.980 3.238 1.00 93.25 87 GLU A N 1
ATOM 701 C CA . GLU A 1 87 ? -7.015 6.185 4.038 1.00 93.25 87 GLU A CA 1
ATOM 702 C C . GLU A 1 87 ? -7.339 4.683 4.032 1.00 93.25 87 GLU A C 1
ATOM 704 O O . GLU A 1 87 ? -6.440 3.862 4.213 1.00 93.25 87 GLU A O 1
ATOM 709 N N . ALA A 1 88 ? -8.601 4.306 3.794 1.00 93.75 88 ALA A N 1
ATOM 710 C CA . ALA A 1 88 ? -9.008 2.907 3.725 1.00 93.75 88 ALA A CA 1
ATOM 711 C C . ALA A 1 88 ? -8.473 2.209 2.471 1.00 93.75 88 ALA A C 1
ATOM 713 O O . ALA A 1 88 ? -8.032 1.062 2.553 1.00 93.75 88 ALA A O 1
ATOM 714 N N . ASN A 1 89 ? -8.480 2.898 1.326 1.00 94.12 89 ASN A N 1
ATOM 715 C CA . ASN A 1 89 ? -8.168 2.288 0.031 1.00 94.12 89 ASN A CA 1
ATOM 716 C C . ASN A 1 89 ? -6.884 2.803 -0.606 1.00 94.12 89 ASN A C 1
ATOM 718 O O . ASN A 1 89 ? -6.412 2.182 -1.548 1.00 94.12 89 ASN A O 1
ATOM 722 N N . PHE A 1 90 ? -6.300 3.900 -0.120 1.00 94.81 90 PHE A N 1
ATOM 723 C CA . PHE A 1 90 ? -5.146 4.547 -0.746 1.00 94.81 90 PHE A CA 1
ATOM 724 C C . PHE A 1 90 ? -4.017 3.557 -1.057 1.00 94.81 90 PHE A C 1
ATOM 726 O O . PHE A 1 90 ? -3.673 3.362 -2.220 1.00 94.81 90 PHE A O 1
ATOM 733 N N . LEU A 1 91 ? -3.499 2.865 -0.035 1.00 95.12 91 LEU A N 1
ATOM 734 C CA . LEU A 1 91 ? -2.411 1.901 -0.221 1.00 95.12 91 LEU A CA 1
ATOM 735 C C . LEU A 1 91 ? -2.840 0.676 -1.032 1.00 95.12 91 LEU A C 1
ATOM 737 O O . LEU A 1 91 ? -2.043 0.167 -1.814 1.00 95.12 91 LEU A O 1
ATOM 741 N N . ARG A 1 92 ? -4.084 0.205 -0.875 1.00 95.31 92 ARG A N 1
ATOM 742 C CA . ARG A 1 92 ? -4.591 -0.922 -1.668 1.00 95.31 92 ARG A CA 1
ATOM 743 C C . ARG A 1 92 ? -4.617 -0.571 -3.150 1.00 95.31 92 ARG A C 1
ATOM 745 O O . ARG A 1 92 ? -4.074 -1.324 -3.946 1.00 95.31 92 ARG A O 1
ATOM 752 N N . ASN A 1 93 ? -5.195 0.574 -3.492 1.00 95.06 93 ASN A N 1
ATOM 753 C CA . ASN A 1 93 ? -5.322 1.042 -4.866 1.00 95.06 93 ASN A CA 1
ATOM 754 C C . ASN A 1 93 ? -3.944 1.256 -5.501 1.00 95.06 93 ASN A C 1
ATOM 756 O O . ASN A 1 93 ? -3.741 0.874 -6.647 1.00 95.06 93 ASN A O 1
ATOM 760 N N . LEU A 1 94 ? -2.984 1.805 -4.747 1.00 95.38 94 LEU A N 1
ATOM 761 C CA . LEU A 1 94 ? -1.589 1.936 -5.181 1.00 95.38 94 LEU A CA 1
ATOM 762 C C . LEU A 1 94 ? -0.936 0.575 -5.458 1.00 95.38 94 LEU A C 1
ATOM 764 O O . LEU A 1 94 ? -0.283 0.411 -6.483 1.00 95.38 94 LEU A O 1
ATOM 768 N N . ILE A 1 95 ? -1.137 -0.414 -4.581 1.00 96.12 95 ILE A N 1
ATOM 769 C CA . ILE A 1 95 ? -0.632 -1.782 -4.781 1.00 96.12 95 ILE A CA 1
ATOM 770 C C . ILE A 1 95 ? -1.291 -2.442 -5.996 1.00 96.12 95 ILE A C 1
ATOM 772 O O . ILE A 1 95 ? -0.615 -3.105 -6.776 1.00 96.12 95 ILE A O 1
ATOM 776 N N . GLU A 1 96 ? -2.600 -2.291 -6.161 1.00 95.00 96 GLU A N 1
ATOM 777 C CA . GLU A 1 96 ? -3.332 -2.873 -7.285 1.00 95.00 96 GLU A CA 1
ATOM 778 C C . GLU A 1 96 ? -2.923 -2.228 -8.612 1.00 95.00 96 GLU A C 1
ATOM 780 O O . GLU A 1 96 ? -2.676 -2.953 -9.573 1.00 95.00 96 GLU A O 1
ATOM 785 N N . GLU A 1 97 ? -2.744 -0.905 -8.652 1.00 94.44 97 GLU A N 1
ATOM 786 C CA . GLU A 1 97 ? -2.191 -0.204 -9.815 1.00 94.44 97 GLU A CA 1
ATOM 787 C C . GLU A 1 97 ? -0.787 -0.711 -10.155 1.00 94.44 97 GLU A C 1
ATOM 789 O O . GLU A 1 97 ? -0.516 -1.037 -11.311 1.00 94.44 97 GLU A O 1
ATOM 794 N N . PHE A 1 98 ? 0.082 -0.849 -9.151 1.00 94.94 98 PHE A N 1
ATOM 795 C CA . PHE A 1 98 ? 1.415 -1.410 -9.343 1.00 94.94 98 PHE A CA 1
ATOM 796 C C . PHE A 1 98 ? 1.376 -2.802 -9.971 1.00 94.94 98 PHE A C 1
ATOM 798 O O . PHE A 1 98 ? 2.117 -3.074 -10.913 1.00 94.94 98 PHE A O 1
ATOM 805 N N . LEU A 1 99 ? 0.503 -3.677 -9.473 1.00 92.94 99 LEU A N 1
ATOM 806 C CA . LEU A 1 99 ? 0.384 -5.039 -9.985 1.00 92.94 99 LEU A CA 1
ATOM 807 C C . LEU A 1 99 ? -0.152 -5.075 -11.419 1.00 92.94 99 LEU A C 1
ATOM 809 O O . LEU A 1 99 ? 0.272 -5.933 -12.187 1.00 92.94 99 LEU A O 1
ATOM 813 N N . VAL A 1 100 ? -1.041 -4.149 -11.791 1.00 92.38 100 VAL A N 1
ATOM 814 C CA . VAL A 1 100 ? -1.508 -4.004 -13.178 1.00 92.38 100 VAL A CA 1
ATOM 815 C C . VAL A 1 100 ? -0.352 -3.608 -14.095 1.00 92.38 100 VAL A C 1
ATOM 817 O O . VAL A 1 100 ? -0.147 -4.261 -15.117 1.00 92.38 100 VAL A O 1
ATOM 820 N N . VAL A 1 101 ? 0.441 -2.599 -13.715 1.00 91.44 101 VAL A N 1
ATOM 821 C CA . VAL A 1 101 ? 1.612 -2.174 -14.503 1.00 91.44 101 VAL A CA 1
ATOM 822 C C . VAL A 1 101 ? 2.620 -3.320 -14.623 1.00 91.44 101 VAL A C 1
ATOM 824 O O . VAL A 1 101 ? 3.077 -3.624 -15.724 1.00 91.44 101 VAL A O 1
ATOM 827 N N . LEU A 1 102 ? 2.907 -4.006 -13.512 1.00 89.31 102 LEU A N 1
ATOM 828 C CA . LEU A 1 102 ? 3.847 -5.125 -13.452 1.00 89.31 102 LEU A CA 1
ATOM 829 C C . LEU A 1 102 ? 3.461 -6.285 -14.383 1.00 89.31 102 LEU A C 1
ATOM 831 O O . LEU A 1 102 ? 4.335 -6.862 -15.028 1.00 89.31 102 LEU A O 1
ATOM 835 N N . ASP A 1 103 ? 2.178 -6.647 -14.426 1.00 86.44 103 ASP A N 1
ATOM 836 C CA . ASP A 1 103 ? 1.691 -7.806 -15.184 1.00 86.44 103 ASP A CA 1
ATOM 837 C C . ASP A 1 103 ? 1.441 -7.488 -16.667 1.00 86.44 103 ASP A C 1
ATOM 839 O O . ASP A 1 103 ? 1.627 -8.345 -17.528 1.00 86.44 103 ASP A O 1
ATOM 843 N N . SER A 1 104 ? 1.015 -6.259 -16.981 1.00 82.12 104 SER A N 1
ATOM 844 C CA . SER A 1 104 ? 0.480 -5.922 -18.309 1.00 82.12 104 SER A CA 1
ATOM 845 C C . SER A 1 104 ? 1.287 -4.902 -19.113 1.00 82.12 104 SER A C 1
ATOM 847 O O . SER A 1 104 ? 1.152 -4.893 -20.334 1.00 82.12 104 SER A O 1
ATOM 849 N N . GLU A 1 105 ? 2.095 -4.047 -18.480 1.00 78.81 105 GLU A N 1
ATOM 850 C CA . GLU A 1 105 ? 2.723 -2.895 -19.157 1.00 78.81 105 GLU A CA 1
ATOM 851 C C . GLU A 1 105 ? 4.256 -2.979 -19.240 1.00 78.81 105 GLU A C 1
ATOM 853 O O . GLU A 1 105 ? 4.862 -2.304 -20.073 1.00 78.81 105 GLU A O 1
ATOM 858 N N . VAL A 1 106 ? 4.899 -3.810 -18.408 1.00 75.56 106 VAL A N 1
ATOM 859 C CA . VAL A 1 106 ? 6.368 -3.961 -18.396 1.00 75.56 106 VAL A CA 1
ATOM 860 C C . VAL A 1 106 ? 6.888 -4.661 -19.653 1.00 75.56 106 VAL A C 1
ATOM 862 O O . VAL A 1 106 ? 7.935 -4.275 -20.172 1.00 75.56 106 VAL A O 1
ATOM 865 N N . PHE A 1 107 ? 6.159 -5.655 -20.161 1.00 75.06 107 PHE A N 1
ATOM 866 C CA . PHE A 1 107 ? 6.512 -6.372 -21.385 1.00 75.06 107 PHE A CA 1
ATOM 867 C C . PHE A 1 107 ? 5.586 -5.940 -22.507 1.00 75.06 107 PHE A C 1
ATOM 869 O O . PHE A 1 107 ? 4.371 -6.148 -22.437 1.00 75.06 107 PHE A O 1
ATOM 876 N N . CYS A 1 108 ? 6.153 -5.347 -23.556 1.00 62.16 108 CYS A N 1
ATOM 877 C CA . CYS A 1 108 ? 5.399 -5.090 -24.768 1.00 62.16 108 CYS A CA 1
ATOM 878 C C . CYS A 1 108 ? 5.006 -6.440 -25.373 1.00 62.16 108 CYS A C 1
ATOM 880 O O . CYS A 1 108 ? 5.854 -7.174 -25.880 1.00 62.16 108 CYS A O 1
ATOM 882 N N . LYS A 1 109 ? 3.713 -6.785 -25.331 1.00 58.72 109 LYS A N 1
ATOM 883 C CA . LYS A 1 109 ? 3.221 -7.914 -26.127 1.00 58.72 109 LYS A CA 1
ATOM 884 C C . LYS A 1 109 ? 3.538 -7.604 -27.592 1.00 58.72 109 LYS A C 1
ATOM 886 O O . LYS A 1 109 ? 3.228 -6.488 -28.023 1.00 58.72 109 LYS A O 1
ATOM 891 N N . PRO A 1 110 ? 4.131 -8.538 -28.355 1.00 50.44 110 PRO A N 1
ATOM 892 C CA . PRO A 1 110 ? 4.354 -8.311 -29.771 1.00 50.44 110 PRO A CA 1
ATOM 893 C C . PRO A 1 110 ? 3.005 -7.977 -30.402 1.00 50.44 110 PRO A C 1
ATOM 895 O O . PRO A 1 110 ? 2.024 -8.708 -30.216 1.00 50.44 110 PRO A O 1
ATOM 898 N N . LYS A 1 111 ? 2.939 -6.835 -31.094 1.00 50.62 111 LYS A N 1
ATOM 899 C CA . LYS A 1 111 ? 1.801 -6.539 -31.957 1.00 50.62 111 LYS A CA 1
ATOM 900 C C . LYS A 1 111 ? 1.703 -7.705 -32.931 1.00 50.62 111 LYS A C 1
ATOM 902 O O . LYS A 1 111 ? 2.641 -7.972 -33.674 1.00 50.62 111 LYS A O 1
ATOM 907 N N . LYS A 1 112 ? 0.595 -8.441 -32.881 1.00 47.47 112 LYS A N 1
ATOM 908 C CA . LYS A 1 112 ? 0.201 -9.272 -34.013 1.00 47.47 112 LYS A CA 1
ATOM 909 C C . LYS A 1 112 ? -0.291 -8.299 -35.072 1.00 47.47 112 LYS A C 1
ATOM 911 O O . LYS A 1 112 ? -1.478 -7.993 -35.105 1.00 47.47 112 LYS A O 1
ATOM 916 N N . ASP A 1 113 ? 0.634 -7.735 -35.834 1.00 45.03 113 ASP A N 1
ATOM 917 C CA . ASP A 1 113 ? 0.267 -7.112 -37.093 1.00 45.03 113 ASP A CA 1
ATOM 918 C C . ASP A 1 113 ? -0.169 -8.270 -38.010 1.00 45.03 113 ASP A C 1
ATOM 920 O O . ASP A 1 113 ? 0.546 -9.259 -38.165 1.00 45.03 113 ASP A O 1
ATOM 924 N N . GLU A 1 114 ? -1.418 -8.220 -38.476 1.00 51.94 114 GLU A N 1
ATOM 925 C CA . GLU A 1 114 ? -2.073 -9.283 -39.256 1.00 51.94 114 GLU A CA 1
ATOM 926 C C . GLU A 1 114 ? -1.588 -9.373 -40.709 1.00 51.94 114 GLU A C 1
ATOM 928 O O . GLU A 1 114 ? -2.160 -10.138 -41.475 1.00 51.94 114 GLU A O 1
ATOM 933 N N . ASP A 1 115 ? -0.521 -8.675 -41.088 1.00 53.12 115 ASP A N 1
ATOM 934 C CA . ASP A 1 115 ? 0.060 -8.801 -42.418 1.00 53.12 115 ASP A CA 1
ATOM 935 C C . ASP A 1 115 ? 1.590 -8.821 -42.357 1.00 53.12 115 ASP A C 1
ATOM 937 O O . ASP A 1 115 ? 2.229 -7.940 -41.780 1.00 53.12 115 ASP A O 1
ATOM 941 N N . ASP A 1 116 ? 2.117 -9.816 -43.063 1.00 42.88 116 ASP A N 1
ATOM 942 C CA . ASP A 1 116 ? 3.430 -9.903 -43.697 1.00 42.88 116 ASP A CA 1
ATOM 943 C C . ASP A 1 116 ? 4.492 -10.845 -43.101 1.00 42.88 116 ASP A C 1
ATOM 945 O O . ASP A 1 116 ? 4.662 -11.049 -41.898 1.00 42.88 116 ASP A O 1
ATOM 949 N N . ASP A 1 117 ? 5.150 -11.487 -44.057 1.00 47.25 117 ASP A N 1
ATOM 950 C CA . ASP A 1 117 ? 5.889 -12.734 -44.014 1.00 47.25 117 ASP A CA 1
ATOM 951 C C . ASP A 1 117 ? 7.214 -12.723 -43.220 1.00 47.25 117 ASP A C 1
ATOM 953 O O . ASP A 1 117 ? 7.967 -11.756 -43.177 1.00 47.25 117 ASP A O 1
ATOM 957 N N . LEU A 1 118 ? 7.527 -13.902 -42.666 1.00 57.41 118 LEU A N 1
ATOM 958 C CA . LEU A 1 118 ? 8.862 -14.502 -42.496 1.00 57.41 118 LEU A CA 1
ATOM 959 C C . LEU A 1 118 ? 10.080 -13.557 -42.362 1.00 57.41 118 LEU A C 1
ATOM 961 O O . LEU A 1 118 ? 10.842 -13.405 -43.315 1.00 57.41 118 LEU A O 1
ATOM 965 N N . VAL A 1 119 ? 10.404 -13.106 -41.141 1.00 44.31 119 VAL A N 1
ATOM 966 C CA . VAL A 1 119 ? 11.807 -12.837 -40.758 1.00 44.31 119 VAL A CA 1
ATOM 967 C C . VAL A 1 119 ? 12.063 -12.934 -39.244 1.00 44.31 119 VAL A C 1
ATOM 969 O O . VAL A 1 119 ? 11.421 -12.279 -38.435 1.00 44.31 119 VAL A O 1
ATOM 972 N N . ASP A 1 120 ? 13.044 -13.778 -38.923 1.00 38.44 120 ASP A N 1
ATOM 973 C CA . ASP A 1 120 ? 13.910 -13.877 -37.738 1.00 38.44 120 ASP A CA 1
ATOM 974 C C . ASP A 1 120 ? 13.320 -13.880 -36.307 1.00 38.44 120 ASP A C 1
ATOM 976 O O . ASP A 1 120 ? 12.956 -12.872 -35.701 1.00 38.44 120 ASP A O 1
ATOM 980 N N . PHE A 1 121 ? 13.341 -15.072 -35.707 1.00 43.34 121 PHE A N 1
ATOM 981 C CA . PHE A 1 121 ? 12.934 -15.367 -34.335 1.00 43.34 121 PHE A CA 1
ATOM 982 C C . PHE A 1 121 ? 14.058 -15.012 -33.345 1.00 43.34 121 PHE A C 1
ATOM 984 O O . PHE A 1 121 ? 14.668 -15.878 -32.724 1.00 43.34 121 PHE A O 1
ATOM 991 N N . HIS A 1 122 ? 14.317 -13.719 -33.178 1.00 43.69 122 HIS A N 1
ATOM 992 C CA . HIS A 1 122 ? 15.001 -13.165 -32.007 1.00 43.69 122 HIS A CA 1
ATOM 993 C C . HIS A 1 122 ? 14.128 -12.048 -31.428 1.00 43.69 122 HIS A C 1
ATOM 995 O O . HIS A 1 122 ? 14.495 -10.876 -31.401 1.00 43.69 122 HIS A O 1
ATOM 1001 N N . GLY A 1 123 ? 12.923 -12.421 -30.986 1.00 42.06 123 GLY A N 1
ATOM 1002 C CA . GLY A 1 123 ? 12.020 -11.527 -30.270 1.00 42.06 123 GLY A CA 1
ATOM 1003 C C . GLY A 1 123 ? 12.605 -11.167 -28.909 1.00 42.06 123 GLY A C 1
ATOM 1004 O O . GLY A 1 123 ? 12.285 -11.805 -27.910 1.00 42.06 123 GLY A O 1
ATOM 1005 N N . SER A 1 124 ? 13.489 -10.169 -28.878 1.00 50.50 124 SER A N 1
ATOM 1006 C CA . SER A 1 124 ? 13.734 -9.377 -27.678 1.00 50.50 124 SER A CA 1
ATOM 1007 C C . SER A 1 124 ? 12.379 -8.833 -27.255 1.00 50.50 124 SER A C 1
ATOM 1009 O O . SER A 1 124 ? 11.794 -8.008 -27.952 1.00 50.50 124 SER A O 1
ATOM 1011 N N . GLU A 1 125 ? 11.833 -9.372 -26.172 1.00 58.41 125 GLU A N 1
ATOM 1012 C CA . GLU A 1 125 ? 10.637 -8.840 -25.539 1.00 58.41 125 GLU A CA 1
ATOM 1013 C C . GLU A 1 125 ? 10.990 -7.411 -25.106 1.00 58.41 125 GLU A C 1
ATOM 1015 O O . GLU A 1 125 ? 11.710 -7.214 -24.127 1.00 58.41 125 GLU A O 1
ATOM 1020 N N . ASP A 1 126 ? 10.608 -6.416 -25.913 1.00 68.19 126 ASP A N 1
ATOM 1021 C CA . ASP A 1 126 ? 11.003 -5.031 -25.672 1.00 68.19 126 ASP A CA 1
ATOM 1022 C C . ASP A 1 126 ? 10.378 -4.571 -24.353 1.00 68.19 126 ASP A C 1
ATOM 1024 O O . ASP A 1 126 ? 9.167 -4.357 -24.224 1.00 68.19 126 ASP A O 1
ATOM 1028 N N . VAL A 1 127 ? 11.232 -4.483 -23.336 1.00 75.81 127 VAL A N 1
ATOM 1029 C CA . VAL A 1 127 ? 10.862 -4.051 -21.994 1.00 75.81 127 VAL A CA 1
ATOM 1030 C C . VAL A 1 127 ? 10.592 -2.554 -22.030 1.00 75.81 127 VAL A C 1
ATOM 1032 O O . VAL A 1 127 ? 11.428 -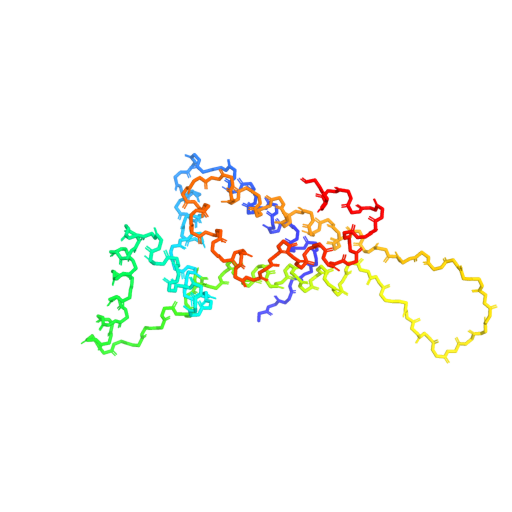1.768 -22.474 1.00 75.81 127 VAL A O 1
ATOM 1035 N N . ASN A 1 128 ? 9.443 -2.140 -21.505 1.00 86.94 128 ASN A N 1
ATOM 1036 C CA . ASN A 1 128 ? 9.143 -0.729 -21.332 1.00 86.94 128 ASN A CA 1
ATOM 1037 C C . ASN A 1 128 ? 9.924 -0.179 -20.128 1.00 86.94 128 ASN A C 1
ATOM 1039 O O . ASN A 1 128 ? 9.487 -0.306 -18.981 1.00 86.94 128 ASN A O 1
ATOM 1043 N N . ASP A 1 129 ? 11.068 0.459 -20.389 1.00 87.00 129 ASP A N 1
ATOM 1044 C CA . ASP A 1 129 ? 11.962 0.988 -19.348 1.00 87.00 129 ASP A CA 1
ATOM 1045 C C .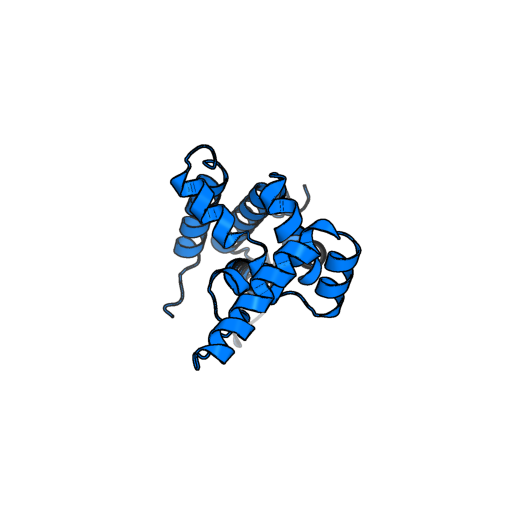 ASP A 1 129 ? 11.255 1.987 -18.400 1.00 87.00 129 ASP A C 1
ATOM 1047 O O . ASP A 1 129 ? 11.595 2.068 -17.220 1.00 87.00 129 ASP A O 1
ATOM 1051 N N . SER A 1 130 ? 10.223 2.710 -18.862 1.00 90.38 130 SER A N 1
ATOM 1052 C CA . SER A 1 130 ? 9.457 3.628 -17.999 1.00 90.38 130 SER A CA 1
ATOM 1053 C C . SER A 1 130 ? 8.568 2.886 -16.998 1.00 90.38 130 SER A C 1
ATOM 1055 O O . SER A 1 130 ? 8.460 3.300 -15.842 1.00 90.38 130 SER A O 1
ATOM 1057 N N . CYS A 1 131 ? 7.949 1.781 -17.423 1.00 90.94 131 CYS A N 1
ATOM 1058 C CA . CYS A 1 131 ? 7.158 0.922 -16.539 1.00 90.94 131 CYS A CA 1
ATOM 1059 C C . CYS A 1 131 ? 8.059 0.153 -15.571 1.00 90.94 131 CYS A C 1
ATOM 1061 O O . CYS A 1 131 ? 7.730 0.035 -14.392 1.00 90.94 131 CYS A O 1
ATOM 1063 N N . LEU A 1 132 ? 9.225 -0.302 -16.043 1.00 89.12 132 LEU A N 1
ATOM 1064 C CA . LEU A 1 132 ? 10.243 -0.918 -15.196 1.00 89.12 132 LEU A CA 1
ATOM 1065 C C . LEU A 1 132 ? 10.677 0.030 -14.071 1.00 89.12 132 LEU A C 1
ATOM 1067 O O . LEU A 1 132 ? 10.620 -0.347 -12.902 1.00 89.12 132 LEU A O 1
ATOM 1071 N N . LEU A 1 133 ? 11.030 1.274 -14.411 1.00 91.38 133 LEU A N 1
ATOM 1072 C CA . LEU A 1 133 ? 11.414 2.284 -13.426 1.00 91.38 133 LEU A CA 1
ATOM 1073 C C . LEU A 1 133 ? 10.291 2.553 -12.417 1.00 91.38 133 LEU A C 1
ATOM 1075 O O . LEU A 1 133 ? 10.553 2.639 -11.219 1.00 91.38 133 LEU A O 1
ATOM 1079 N N . TYR A 1 134 ? 9.041 2.661 -12.873 1.00 94.62 134 TYR A N 1
ATOM 1080 C CA . TYR A 1 134 ? 7.891 2.799 -11.977 1.00 94.62 134 TYR A CA 1
ATOM 1081 C C . TYR A 1 134 ? 7.793 1.623 -10.993 1.00 94.62 134 TYR A C 1
ATOM 1083 O O . TYR A 1 134 ? 7.652 1.845 -9.790 1.00 94.62 134 TYR A O 1
ATOM 1091 N N . CYS A 1 135 ? 7.921 0.380 -11.473 1.00 93.50 135 CYS A N 1
ATOM 1092 C CA . CYS A 1 135 ? 7.897 -0.810 -10.624 1.00 93.50 135 CYS A CA 1
ATOM 1093 C C . CYS A 1 135 ? 9.043 -0.818 -9.600 1.00 93.50 135 CYS A C 1
ATOM 1095 O O . CYS A 1 135 ? 8.816 -1.159 -8.439 1.00 93.50 135 CYS A O 1
ATOM 1097 N N . GLU A 1 136 ? 10.252 -0.410 -9.996 1.00 91.19 136 GLU A N 1
ATOM 1098 C CA . GLU A 1 136 ? 11.397 -0.273 -9.087 1.00 91.19 136 GLU A CA 1
ATOM 1099 C C . GLU A 1 136 ? 11.132 0.769 -7.996 1.00 91.19 136 GLU A C 1
ATOM 1101 O O . GLU A 1 136 ? 11.304 0.476 -6.812 1.00 91.19 136 GLU A O 1
ATOM 1106 N N . ARG A 1 137 ? 10.646 1.962 -8.371 1.00 95.81 137 ARG A N 1
ATOM 1107 C CA . ARG A 1 137 ? 10.281 3.007 -7.402 1.00 95.81 137 ARG A CA 1
ATOM 1108 C C . ARG A 1 137 ? 9.150 2.552 -6.481 1.00 95.81 137 ARG A C 1
ATOM 1110 O O . ARG A 1 137 ? 9.157 2.864 -5.296 1.00 95.81 137 ARG A O 1
ATOM 1117 N N . PHE A 1 138 ? 8.183 1.790 -6.984 1.00 96.31 138 PHE A N 1
ATOM 1118 C CA . PHE A 1 138 ? 7.097 1.283 -6.150 1.00 96.31 138 PHE A CA 1
ATOM 1119 C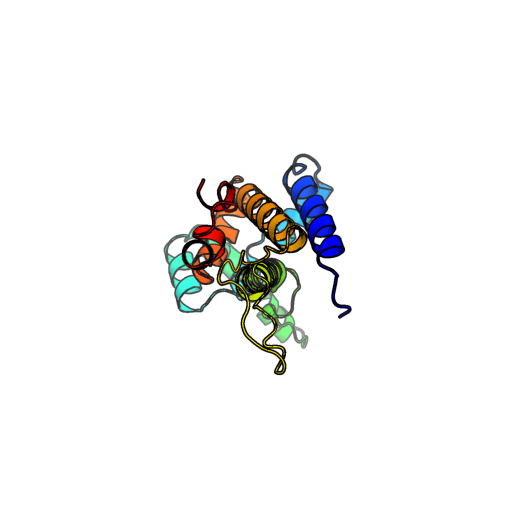 C . PHE A 1 138 ? 7.590 0.275 -5.106 1.00 96.31 138 PHE A C 1
ATOM 1121 O O . PHE A 1 138 ? 7.166 0.315 -3.950 1.00 96.31 138 PHE A O 1
ATOM 1128 N N . MET A 1 139 ? 8.506 -0.614 -5.495 1.00 93.75 139 MET A N 1
ATOM 1129 C CA . MET A 1 139 ? 9.132 -1.553 -4.564 1.00 93.75 139 MET A CA 1
ATOM 1130 C C . MET A 1 139 ? 9.958 -0.824 -3.502 1.00 93.75 139 MET A C 1
ATOM 1132 O O . MET A 1 139 ? 9.842 -1.169 -2.329 1.00 93.75 139 MET A O 1
ATOM 1136 N N . GLU A 1 140 ? 10.713 0.214 -3.874 1.00 93.94 140 GLU A N 1
ATOM 1137 C CA . GLU A 1 140 ? 11.417 1.094 -2.927 1.00 93.94 140 GLU A CA 1
ATOM 1138 C C . GLU A 1 140 ? 10.445 1.728 -1.922 1.00 93.94 140 GLU A C 1
ATOM 1140 O O . GLU A 1 140 ? 10.628 1.589 -0.715 1.00 93.94 140 GLU A O 1
ATOM 1145 N N . PHE A 1 141 ? 9.343 2.309 -2.402 1.00 95.19 141 PHE A N 1
ATOM 1146 C CA . PHE A 1 141 ? 8.303 2.875 -1.543 1.00 95.19 141 PHE A CA 1
ATOM 1147 C C . PHE A 1 141 ? 7.707 1.846 -0.566 1.00 95.19 141 PHE A C 1
ATOM 1149 O O . PHE A 1 141 ? 7.548 2.127 0.626 1.00 95.19 141 PHE A O 1
ATOM 1156 N N . LEU A 1 142 ? 7.388 0.635 -1.039 1.00 94.06 142 LEU A N 1
ATOM 1157 C CA . LEU A 1 142 ? 6.901 -0.436 -0.166 1.00 94.06 142 LEU A CA 1
ATOM 1158 C C . LEU A 1 142 ? 7.950 -0.862 0.866 1.00 94.06 142 LEU A C 1
ATOM 1160 O O . LEU A 1 142 ? 7.591 -1.123 2.015 1.00 94.06 142 LEU A O 1
ATOM 1164 N N . ILE A 1 143 ? 9.223 -0.948 0.476 1.00 92.69 143 ILE A N 1
ATOM 1165 C CA . ILE A 1 143 ? 10.325 -1.284 1.382 1.00 92.69 143 ILE A CA 1
ATOM 1166 C C . ILE A 1 143 ? 10.454 -0.213 2.465 1.00 92.69 143 ILE A C 1
ATOM 1168 O O . ILE A 1 143 ? 10.491 -0.570 3.643 1.00 92.69 143 ILE A O 1
ATOM 1172 N N . ASP A 1 144 ? 10.419 1.069 2.108 1.00 91.69 144 ASP A N 1
ATOM 1173 C CA . ASP A 1 144 ? 10.491 2.180 3.060 1.00 91.69 144 ASP A CA 1
ATOM 1174 C C . ASP A 1 144 ? 9.345 2.121 4.074 1.00 91.69 144 ASP A C 1
ATOM 1176 O O . ASP A 1 144 ? 9.589 2.109 5.286 1.00 91.69 144 ASP A O 1
ATOM 1180 N N . LEU A 1 145 ? 8.104 1.942 3.605 1.00 91.62 145 LEU A N 1
ATOM 1181 C CA . LEU A 1 145 ? 6.941 1.774 4.480 1.00 91.62 145 LEU A CA 1
ATOM 1182 C C . LEU A 1 145 ? 7.056 0.549 5.393 1.00 91.62 145 LEU A C 1
ATOM 1184 O O . LEU A 1 145 ? 6.571 0.570 6.525 1.00 91.62 145 LEU A O 1
ATOM 1188 N N . LEU A 1 146 ? 7.656 -0.544 4.924 1.00 90.88 146 LEU A N 1
ATOM 1189 C CA . LEU A 1 146 ? 7.826 -1.766 5.708 1.00 90.88 146 LEU A CA 1
ATOM 1190 C C . LEU A 1 146 ? 9.078 -1.745 6.595 1.00 90.88 146 LEU A C 1
ATOM 1192 O O . LEU A 1 146 ? 9.163 -2.563 7.512 1.00 90.88 146 LEU A O 1
ATOM 1196 N N . SER A 1 147 ? 10.030 -0.843 6.364 1.00 89.12 147 SER A N 1
ATOM 1197 C CA . SER A 1 147 ? 11.256 -0.722 7.161 1.00 89.12 147 SER A CA 1
ATOM 1198 C C . SER A 1 147 ? 10.981 -0.103 8.537 1.00 89.12 147 SER A C 1
ATOM 1200 O O . SER A 1 147 ? 11.608 -0.462 9.536 1.00 89.12 147 SER A O 1
ATOM 1202 N N . GLN A 1 148 ? 9.963 0.753 8.622 1.00 83.38 148 GLN A N 1
ATOM 1203 C CA . GLN A 1 148 ? 9.603 1.496 9.823 1.00 83.38 148 GLN A CA 1
ATOM 1204 C C . GLN A 1 148 ? 8.573 0.732 10.668 1.00 83.38 148 GLN A C 1
ATOM 1206 O O . GLN A 1 148 ? 7.536 0.282 10.187 1.00 83.38 148 GLN A O 1
ATOM 1211 N N . LEU A 1 149 ? 8.820 0.580 11.974 1.00 76.62 149 LEU A N 1
ATOM 1212 C CA . LEU A 1 149 ? 7.945 -0.207 12.857 1.00 76.62 149 LEU A CA 1
ATOM 1213 C C . LEU A 1 149 ? 6.469 0.268 12.902 1.00 76.62 149 LEU A C 1
ATOM 1215 O O . LEU A 1 149 ? 5.587 -0.605 12.878 1.00 76.62 149 LEU A O 1
ATOM 1219 N N . PRO A 1 150 ? 6.163 1.584 12.984 1.00 77.50 150 PRO A N 1
ATOM 1220 C CA . PRO A 1 150 ? 4.788 2.078 13.113 1.00 77.50 150 PRO A CA 1
ATOM 1221 C C . PRO A 1 150 ? 3.904 1.737 11.909 1.00 77.50 150 PRO A C 1
ATOM 1223 O O . PRO A 1 150 ? 2.761 1.311 12.087 1.00 77.50 150 PRO A O 1
ATOM 1226 N N . THR A 1 151 ? 4.456 1.872 10.707 1.00 84.31 151 THR A N 1
ATOM 1227 C CA . THR A 1 151 ? 3.808 1.599 9.419 1.00 84.31 151 THR A CA 1
ATOM 1228 C C . THR A 1 151 ? 3.823 0.105 9.106 1.00 84.31 151 THR A C 1
ATOM 1230 O O . THR A 1 151 ? 2.782 -0.461 8.769 1.00 84.31 151 THR A O 1
ATOM 1233 N N . ARG A 1 152 ? 4.942 -0.599 9.342 1.00 89.19 152 ARG A N 1
ATOM 1234 C CA . ARG A 1 152 ? 5.099 -2.036 9.052 1.00 89.19 152 ARG A CA 1
ATOM 1235 C C . ARG A 1 152 ? 3.982 -2.890 9.631 1.00 89.19 152 ARG A C 1
ATOM 1237 O O . ARG A 1 152 ? 3.458 -3.755 8.936 1.00 89.19 152 ARG A O 1
ATOM 1244 N N . ARG A 1 153 ? 3.607 -2.685 10.900 1.00 89.81 153 ARG A N 1
ATOM 1245 C CA . ARG A 1 153 ? 2.560 -3.505 11.547 1.00 89.81 153 ARG A CA 1
ATOM 1246 C C . ARG A 1 153 ? 1.190 -3.337 10.882 1.00 89.81 153 ARG A C 1
ATOM 1248 O O . ARG A 1 153 ? 0.377 -4.252 10.944 1.00 89.81 153 ARG A O 1
ATOM 1255 N N . LEU A 1 154 ? 0.927 -2.175 10.294 1.00 92.06 154 LEU A N 1
ATOM 1256 C CA . LEU A 1 154 ? -0.360 -1.838 9.689 1.00 92.06 154 LEU A CA 1
ATOM 1257 C C . LEU A 1 154 ? -0.388 -2.206 8.202 1.00 92.06 154 LEU A C 1
ATOM 1259 O O . LEU A 1 154 ? -1.379 -2.765 7.742 1.00 92.06 154 LEU A O 1
ATOM 1263 N N . VAL A 1 155 ? 0.723 -1.989 7.495 1.00 94.38 155 VAL A N 1
ATOM 1264 C CA . VAL A 1 155 ? 0.858 -2.192 6.045 1.00 94.38 155 VAL A CA 1
ATOM 1265 C C . VAL A 1 155 ? 1.191 -3.642 5.673 1.00 94.38 155 VAL A C 1
ATOM 1267 O O . VAL A 1 155 ? 0.673 -4.154 4.684 1.00 94.38 155 VAL A O 1
ATOM 1270 N N . ARG A 1 156 ? 1.999 -4.361 6.469 1.00 94.88 156 ARG A N 1
ATOM 1271 C CA . ARG A 1 156 ? 2.375 -5.763 6.181 1.00 94.88 156 ARG A CA 1
ATOM 1272 C C . ARG A 1 156 ? 1.168 -6.695 5.970 1.00 94.88 156 ARG A C 1
ATOM 1274 O O . ARG A 1 156 ? 1.235 -7.509 5.047 1.00 94.88 156 ARG A O 1
ATOM 1281 N N . PRO A 1 157 ? 0.083 -6.613 6.768 1.00 95.12 157 PRO A N 1
ATOM 1282 C CA . PRO A 1 157 ? -1.141 -7.361 6.503 1.00 95.12 157 PRO A CA 1
ATOM 1283 C C . PRO A 1 157 ? -1.690 -7.165 5.095 1.00 95.12 157 PRO A C 1
ATOM 1285 O O . PRO A 1 157 ? -2.032 -8.147 4.445 1.00 95.12 157 PRO A O 1
ATOM 1288 N N . LEU A 1 158 ? -1.716 -5.918 4.621 1.00 95.81 158 LEU A N 1
ATOM 1289 C CA . LEU A 1 158 ? -2.244 -5.552 3.312 1.00 95.81 158 LEU A CA 1
ATOM 1290 C C . LEU A 1 158 ? -1.383 -6.125 2.186 1.00 95.81 158 LEU A C 1
ATOM 1292 O O . LEU A 1 158 ? -1.894 -6.828 1.321 1.00 95.81 158 LEU A O 1
ATOM 1296 N N . VAL A 1 159 ? -0.065 -5.926 2.250 1.00 95.56 159 VAL A N 1
ATOM 1297 C CA . VAL A 1 159 ? 0.892 -6.464 1.262 1.00 95.56 159 VAL A CA 1
ATOM 1298 C C . VAL A 1 159 ? 0.755 -7.983 1.117 1.00 95.56 159 VAL A C 1
ATOM 1300 O O . VAL A 1 159 ? 0.804 -8.531 0.015 1.00 95.56 159 VAL A O 1
ATOM 1303 N N . ALA A 1 160 ? 0.554 -8.676 2.236 1.00 94.94 160 ALA A N 1
ATOM 1304 C CA . ALA A 1 160 ? 0.395 -10.119 2.240 1.00 94.94 160 ALA A CA 1
ATOM 1305 C C . ALA A 1 160 ? -1.022 -10.579 1.846 1.00 94.94 160 ALA A C 1
ATOM 1307 O O . ALA A 1 160 ? -1.151 -11.684 1.334 1.00 94.94 160 ALA A O 1
ATOM 1308 N N . ASP A 1 161 ? -2.067 -9.776 2.062 1.00 96.50 161 ASP A N 1
ATOM 1309 C CA . ASP A 1 161 ? -3.435 -10.054 1.592 1.00 96.50 161 ASP A CA 1
ATOM 1310 C C . ASP A 1 161 ? -3.528 -10.007 0.062 1.00 96.50 161 ASP A C 1
ATOM 1312 O O . ASP A 1 161 ? -4.146 -10.869 -0.554 1.00 96.50 161 ASP A O 1
ATOM 1316 N N . VAL A 1 162 ? -2.844 -9.044 -0.568 1.00 95.19 162 VAL A N 1
ATOM 1317 C CA . VAL A 1 162 ? -2.790 -8.918 -2.040 1.00 95.19 162 VAL A CA 1
ATOM 1318 C C . VAL A 1 162 ? -1.783 -9.890 -2.678 1.00 95.19 162 VAL A C 1
ATOM 1320 O O . VAL A 1 162 ? -1.735 -10.025 -3.904 1.00 95.19 162 VAL A O 1
ATOM 1323 N N . ALA A 1 163 ? -1.009 -10.603 -1.852 1.00 94.62 163 ALA A N 1
ATOM 1324 C CA . ALA A 1 163 ? 0.046 -11.530 -2.254 1.00 94.62 163 ALA A CA 1
ATOM 1325 C C . ALA A 1 163 ? 1.112 -10.880 -3.158 1.00 94.62 163 ALA A C 1
ATOM 1327 O O . ALA A 1 163 ? 1.563 -11.489 -4.129 1.00 94.62 163 ALA A O 1
ATOM 1328 N N . VAL A 1 164 ? 1.525 -9.647 -2.827 1.00 93.31 164 VAL A N 1
ATOM 1329 C CA . VAL A 1 164 ? 2.475 -8.852 -3.630 1.00 93.31 164 VAL A CA 1
ATOM 1330 C C . VAL A 1 164 ? 3.737 -9.649 -3.954 1.00 93.31 164 VAL A C 1
ATOM 1332 O O 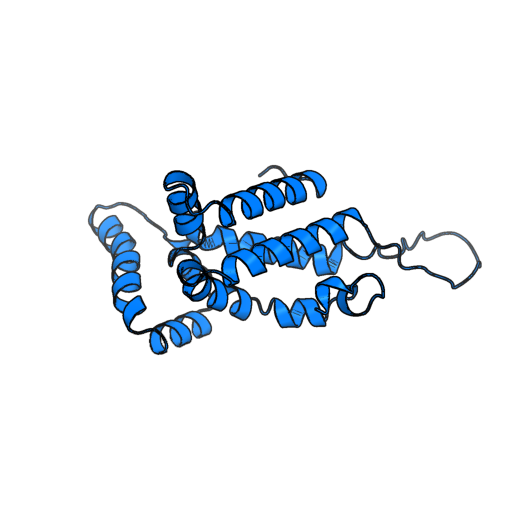. VAL A 1 164 ? 4.076 -9.792 -5.119 1.00 93.31 164 VAL A O 1
ATOM 1335 N N . ILE A 1 165 ? 4.376 -10.251 -2.946 1.00 90.44 165 ILE A N 1
ATOM 1336 C CA . ILE A 1 165 ? 5.624 -11.016 -3.119 1.00 90.44 165 ILE A CA 1
ATOM 1337 C C . ILE A 1 165 ? 5.437 -12.170 -4.115 1.00 90.44 165 ILE A C 1
ATOM 1339 O O . ILE A 1 165 ? 6.231 -12.337 -5.037 1.00 90.44 165 ILE A O 1
ATOM 1343 N N . SER A 1 166 ? 4.365 -12.951 -3.962 1.00 89.69 166 SER A N 1
ATOM 1344 C CA . SER A 1 166 ? 4.074 -14.074 -4.856 1.00 89.69 166 SER A CA 1
ATOM 1345 C C . SER A 1 166 ? 3.822 -13.609 -6.289 1.00 89.69 166 SER A C 1
ATOM 1347 O O . SER A 1 166 ? 4.346 -14.211 -7.221 1.00 89.69 166 SER A O 1
ATOM 1349 N N . LYS A 1 167 ? 3.064 -12.523 -6.475 1.00 90.38 167 LYS A N 1
ATOM 1350 C CA . LYS A 1 167 ? 2.798 -11.953 -7.803 1.00 90.38 167 LYS A CA 1
ATOM 1351 C C . LYS A 1 167 ? 4.062 -11.379 -8.440 1.00 90.38 167 LYS A C 1
ATOM 1353 O O . LYS A 1 167 ? 4.297 -11.631 -9.615 1.00 90.38 167 LYS A O 1
ATOM 1358 N N . CYS A 1 168 ? 4.923 -10.721 -7.664 1.00 87.75 168 CYS A N 1
ATOM 1359 C CA . CYS A 1 168 ? 6.232 -10.279 -8.139 1.00 87.75 168 CYS A CA 1
ATOM 1360 C C . CYS A 1 168 ? 7.082 -11.458 -8.622 1.00 87.75 168 CYS A C 1
ATOM 1362 O O . CYS A 1 168 ? 7.582 -11.409 -9.740 1.00 87.75 168 CYS A O 1
ATOM 1364 N N . HIS A 1 169 ? 7.179 -12.549 -7.855 1.00 83.44 169 HIS A N 1
ATOM 1365 C CA . HIS A 1 169 ? 7.934 -13.742 -8.267 1.00 83.44 169 HIS A CA 1
ATOM 1366 C C . HIS A 1 169 ? 7.385 -14.440 -9.516 1.00 83.44 169 HIS A C 1
ATOM 1368 O O . HIS A 1 169 ? 8.147 -15.052 -10.266 1.00 83.44 169 HIS A O 1
ATOM 1374 N N . LEU A 1 170 ? 6.070 -14.391 -9.722 1.00 83.44 170 LEU A N 1
ATOM 1375 C CA . LEU A 1 170 ? 5.421 -14.992 -10.887 1.00 83.44 170 LEU A CA 1
ATOM 1376 C C . LEU A 1 170 ? 5.440 -14.080 -12.117 1.00 83.44 170 LEU A C 1
ATOM 1378 O O . LEU A 1 170 ? 5.259 -14.586 -13.224 1.00 83.44 170 LEU A O 1
ATOM 1382 N N . SER A 1 171 ? 5.679 -12.779 -11.937 1.00 82.25 171 SER A N 1
ATOM 1383 C CA . SER A 1 171 ? 5.753 -11.824 -13.040 1.00 82.25 171 SER A CA 1
ATOM 1384 C C . SER A 1 171 ? 6.876 -12.182 -14.016 1.00 82.25 171 SER A C 1
ATOM 1386 O O . SER A 1 171 ? 7.941 -12.683 -13.631 1.00 82.25 171 SER A O 1
ATOM 1388 N N . ALA A 1 172 ? 6.662 -11.872 -15.294 1.00 70.31 172 ALA A N 1
ATOM 1389 C CA . ALA A 1 172 ? 7.691 -12.016 -16.319 1.00 70.31 172 ALA A CA 1
ATOM 1390 C C . ALA A 1 172 ? 8.955 -11.195 -15.976 1.00 70.31 172 ALA A C 1
ATOM 1392 O O . ALA A 1 172 ? 10.069 -11.606 -16.308 1.00 70.31 172 ALA A O 1
ATOM 1393 N N . LEU A 1 173 ? 8.810 -10.118 -15.187 1.00 67.50 173 LEU A N 1
ATOM 1394 C CA . LEU A 1 173 ? 9.911 -9.250 -14.766 1.00 67.50 173 LEU A CA 1
ATOM 1395 C C . LEU A 1 173 ? 10.912 -9.989 -13.889 1.00 67.50 173 LEU A C 1
ATOM 1397 O O . LEU A 1 173 ? 12.119 -9.852 -14.082 1.00 67.50 173 LEU A O 1
ATOM 1401 N N . TYR A 1 174 ? 10.424 -10.844 -12.990 1.00 66.00 174 TYR A N 1
ATOM 1402 C CA . TYR A 1 174 ? 11.297 -11.659 -12.157 1.00 66.00 174 TYR A CA 1
ATOM 1403 C C . TYR A 1 174 ? 12.124 -12.637 -12.994 1.00 66.00 174 TYR A C 1
ATOM 1405 O O . TYR A 1 174 ? 13.262 -12.920 -12.635 1.00 66.00 174 TYR A O 1
ATOM 1413 N N . ARG A 1 175 ? 11.607 -13.138 -14.124 1.00 63.16 175 ARG A N 1
ATOM 1414 C CA . ARG A 1 175 ? 12.303 -14.105 -14.994 1.00 63.16 175 ARG A CA 1
ATOM 1415 C C . ARG A 1 175 ? 13.306 -13.455 -15.952 1.00 63.16 175 ARG A C 1
ATOM 1417 O O . ARG A 1 175 ? 14.260 -14.126 -16.336 1.00 63.16 175 ARG A O 1
ATOM 1424 N N . HIS A 1 176 ? 13.143 -12.171 -16.261 1.00 64.62 176 HIS A N 1
ATOM 1425 C CA . HIS A 1 176 ? 13.973 -11.429 -17.210 1.00 64.62 176 HIS A CA 1
ATOM 1426 C C . HIS A 1 176 ? 15.323 -10.968 -16.615 1.00 64.62 176 HIS A C 1
ATOM 1428 O O . HIS A 1 176 ? 15.429 -10.694 -15.417 1.00 64.62 176 HIS A O 1
ATOM 1434 N N . GLU A 1 177 ? 16.369 -10.841 -17.444 1.00 58.12 177 GLU A N 1
ATOM 1435 C CA . GLU A 1 177 ? 17.732 -10.482 -16.997 1.00 58.12 177 GLU A CA 1
ATOM 1436 C C . GLU A 1 177 ? 17.827 -9.077 -16.377 1.00 58.12 177 GLU A C 1
ATOM 1438 O O . GLU A 1 177 ? 18.608 -8.855 -15.447 1.00 58.12 177 GLU A O 1
ATOM 1443 N N . LYS A 1 178 ? 16.991 -8.138 -16.845 1.00 59.84 178 LYS A N 1
ATOM 1444 C CA . LYS A 1 178 ? 16.883 -6.772 -16.297 1.00 59.84 178 LYS A CA 1
ATOM 1445 C C . LYS A 1 178 ? 16.186 -6.708 -14.925 1.00 59.84 178 LYS A C 1
ATOM 1447 O O . LYS A 1 178 ? 16.294 -5.698 -14.245 1.00 59.84 178 LYS A O 1
ATOM 1452 N N . GLY A 1 179 ? 15.538 -7.780 -14.459 1.00 57.59 179 GLY A N 1
ATOM 1453 C CA . GLY A 1 179 ? 14.806 -7.814 -13.186 1.00 57.59 179 GLY A CA 1
ATOM 1454 C C . GLY A 1 179 ? 15.670 -7.923 -11.923 1.00 57.59 179 GLY A C 1
ATOM 1455 O O . GLY A 1 179 ? 15.141 -8.284 -10.873 1.00 57.59 179 GLY A O 1
ATOM 1456 N N . LYS A 1 180 ? 16.984 -7.661 -11.979 1.00 56.41 180 LYS A N 1
ATOM 1457 C CA . LYS A 1 180 ? 17.916 -7.900 -10.855 1.00 56.41 180 LYS A CA 1
ATOM 1458 C C . LYS A 1 180 ? 17.475 -7.260 -9.530 1.00 56.41 180 LYS A C 1
ATOM 1460 O O . LYS A 1 180 ? 17.594 -7.923 -8.507 1.00 56.41 180 LYS A O 1
ATOM 1465 N N . LEU A 1 181 ? 16.910 -6.050 -9.555 1.00 52.66 181 LEU A N 1
ATOM 1466 C CA . LEU A 1 181 ? 16.405 -5.350 -8.360 1.00 52.66 181 LEU A CA 1
ATOM 1467 C C . LEU A 1 181 ? 15.145 -5.994 -7.753 1.00 52.66 181 LEU A C 1
ATOM 1469 O O . LEU A 1 181 ? 14.912 -5.880 -6.559 1.00 52.66 181 LEU A O 1
ATOM 1473 N N . SER A 1 182 ? 14.351 -6.719 -8.549 1.00 46.16 182 SER A N 1
ATOM 1474 C CA . SER A 1 182 ? 13.182 -7.473 -8.063 1.00 46.16 182 SER A CA 1
ATOM 1475 C C . SER A 1 182 ? 13.534 -8.846 -7.468 1.00 46.16 182 SER A C 1
ATOM 1477 O O . SER A 1 182 ? 12.659 -9.535 -6.940 1.00 46.16 182 SER A O 1
ATOM 1479 N N . ARG A 1 183 ? 14.804 -9.268 -7.576 1.00 50.06 183 ARG A N 1
ATOM 1480 C CA . ARG A 1 183 ? 15.310 -10.549 -7.050 1.00 50.06 183 ARG A CA 1
ATOM 1481 C C . ARG A 1 183 ? 16.045 -10.423 -5.714 1.00 50.06 183 ARG A C 1
ATOM 1483 O O . ARG A 1 183 ? 16.205 -11.444 -5.047 1.00 50.06 183 ARG A O 1
ATOM 1490 N N . SER A 1 184 ? 16.521 -9.226 -5.384 1.00 42.44 184 SER A N 1
ATOM 1491 C CA . SER A 1 184 ? 17.255 -8.878 -4.159 1.00 42.44 184 SER A CA 1
ATOM 1492 C C . SER A 1 184 ? 16.318 -8.472 -3.033 1.00 42.44 184 SER A C 1
ATOM 1494 O O . SER A 1 184 ? 16.535 -8.957 -1.902 1.00 42.44 184 SER A O 1
#

Secondary structure (DSSP, 8-state):
-PPPPHHHHHHHHHHHHHHHH-TTSHHHHHHHHHHTSGGGGGGS-HHHHHHHHHH-HHHHHHHHHHHHHHHHHHHTT----GGGSHHHHHHHHHHHHHHHHHHHTSB-PPP--S------------B-HHHHHHHHHHHHHHHHHHHSHHHHHHHHHHHHHTTHHHHHHHSHHHHSGGGHHHH-

Sequence (184 aa):
GRSLSIAEKTNYLLFMINASQSLEDEIVSEMIMKLASLECWHSLSYGRFQMELCLNKNLIRRWRRIAMRAKDATKRGETFDPTTIVEANFLRNLIEEFLVVLDSEVFCKPKKDEDDDLVDFHGSEDVNDSCLLYCERFMEFLIDLLSQLPTRRLVRPLVADVAVISKCHLSALYRHEKGKLSRS

pLDDT: mean 83.67, std 15.6, range [38.44, 96.5]

Foldseek 3Di:
DDDDDLVRLLVVLVVLLVLLVVCVDPVSVVVNCLLLDLLLLLVFDPVLSVVLCVVCVVCVVVVVVVVVVQVVCVVVVHHDDSCPDCSNCVVVVLLVVLLCLQAPPQFDDPPPPVDDDDDDPPPPRDGPVSSVSSNLSSVSSVCSLCVDPSSVSRCVSSCVRVPSLVSLCVGVLVVDPVNPSSVD

Mean predicted aligned error: 8.38 Å

Organism: Erythranthe guttata (NCBI:txid4155)

Nearest PDB structures (foldseek):
  2rd9-assembly1_A  TM=1.735E-01  e=1.953E+00  Halalkalibacterium halodurans C-125

Solvent-accessible surface area (backbone atoms only — not comparable to full-atom values): 10581 Å² total; per-residue (Å²): 130,86,83,73,51,65,69,56,49,36,53,49,42,53,52,52,37,55,42,68,74,38,52,86,42,66,70,47,29,55,53,52,48,50,47,42,25,75,50,34,56,64,64,43,55,71,70,59,45,52,53,50,41,69,75,36,61,78,49,45,66,55,49,52,56,57,62,41,52,37,56,53,30,47,75,72,73,41,91,53,63,72,69,73,40,64,35,12,39,49,60,56,53,52,52,51,52,49,50,50,43,56,71,62,50,26,53,51,73,79,79,82,68,93,72,84,80,93,78,80,96,74,80,72,69,54,60,34,64,64,46,46,50,33,52,53,47,49,51,51,38,52,47,56,47,53,71,39,72,82,32,20,74,46,45,50,59,49,49,60,70,72,34,48,68,62,51,48,65,70,25,68,51,49,76,40,87,87,24,57,80,77,75,112

InterPro domains:
  IPR032174 RNA helicase aquarius, N-terminal domain [PF16399] (2-182)